Protein 5MY3 (pdb70)

Secondary structure (DSSP, 8-state):
---TTS-HHHHTTS-TTSS-HHHHHHHHHHHHHTTTSTTTTTSPPPHHHHHHHHHHHHH-GGGGGGGSPPSSP-HHHHHHHHHHHHHHHHHSSS-SS-GGGHHHHHHHHH--SHHHHHHHHHHHHHTS-HHHHHHHHHHHHHHHHHHHTHHHH---HHHHHHHHHHHHSPPPSS-TT-HHHHHHHHHHHHHHHHHHSPPPPP----

Radius of gyration: 16.86 Å; Cα contacts (8 Å, |Δi|>4): 267; chains: 1; bounding box: 42×42×45 Å

Foldseek 3Di:
DFQFQEALVVQCPVPPLLAHPLLVLLLVQCVVPNLLAACQLVDAADPVLLVVLNVVCRVPVVSSVVLHADPPGDSRSNSSSSNNNLNRLQRHPAALLGPVCQVLLVVLLPDPDLVVSLVSVLVSLLPDPRNSNSNLLSVLVSVVSSCVNCVRHVDDLQNSLLSCQPSHDPANPVDNPDSVSSSSSSVSCNVNSVPNDDDDDDDDDD

InterPro domains:
  IPR000198 Rho GTPase-activating protein domain [PF00620] (486-636)
  IPR000198 Rho GTPase-activating protein domain [PS50238] (472-663)
  IPR000198 Rho GTPase-activating protein domain [SM00324] (483-660)
  IPR001060 FCH domain [PF00611] (45-117)
  IPR001060 FCH domain [SM00055] (33-134)
  IPR008936 Rho GTPase activation protein [G3DSA:1.10.555.10] (467-666)
  IPR008936 Rho GTPase activation protein [SSF48350] (469-663)
  IPR027267 AH/BAR domain superfamily [G3DSA:1.20.1270.60] (18-333)
  IPR027267 AH/BAR domain superfamily [SSF103657] (47-305)
  IPR031160 F-BAR domain [PS51741] (33-295)
  IPR050729 Rho GTPase-activating protein [PTHR23176] (124-665)

Structure (mmCIF, N/CA/C/O backbone):
data_5MY3
#
_entry.id   5MY3
#
_cell.length_a   63.230
_cell.length_b   63.230
_cell.length_c   99.730
_cell.angle_alpha   90.000
_cell.angle_beta   90.000
_cell.angle_gamma   120.000
#
_symmetry.space_group_name_H-M   'P 65'
#
loop_
_entity.id
_entity.type
_entity.pdbx_description
1 polymer 'RHO GTPase-activating protein RGD1'
2 water water
#
loop_
_atom_site.group_PDB
_atom_site.id
_atom_site.type_symbol
_atom_site.label_atom_id
_atom_site.label_alt_id
_atom_site.label_comp_id
_atom_site.label_asym_id
_atom_site.label_entity_id
_atom_site.label_seq_id
_atom_site.pdbx_PDB_ins_code
_atom_site.Cartn_x
_atom_site.Cartn_y
_atom_site.Cartn_z
_atom_site.occupancy
_atom_site.B_iso_or_equiv
_atom_site.auth_seq_id
_atom_site.auth_comp_id
_atom_site.auth_asym_id
_atom_site.auth_atom_id
_atom_site.pdbx_PDB_model_num
ATOM 1 N N . PHE A 1 19 ? -10.487 3.110 4.457 1.00 84.53 19 PHE A N 1
ATOM 2 C CA . PHE A 1 19 ? -11.415 2.811 5.600 1.00 83.93 19 PHE A CA 1
ATOM 3 C C . PHE A 1 19 ? -12.638 3.754 5.600 1.00 80.84 19 PHE A C 1
ATOM 4 O O . PHE A 1 19 ? -12.539 4.883 6.077 1.00 79.85 19 PHE A O 1
ATOM 6 N N . LYS A 1 20 ? -13.776 3.288 5.069 1.00 78.40 20 LYS A N 1
ATOM 7 C CA . LYS A 1 20 ? -15.016 4.088 4.997 1.00 74.81 20 LYS A CA 1
ATOM 8 C C . LYS A 1 20 ? -15.834 4.003 6.283 1.00 69.65 20 LYS A C 1
ATOM 9 O O . LYS A 1 20 ? -15.739 3.024 7.012 1.00 67.38 20 LYS A O 1
ATOM 13 N N . THR A 1 21 ? -16.628 5.045 6.547 1.00 65.01 21 THR A N 1
ATOM 14 C CA . THR A 1 21 ? -17.432 5.156 7.773 1.00 61.94 21 THR A CA 1
ATOM 15 C C . THR A 1 21 ? -18.917 4.941 7.536 1.00 61.55 21 THR A C 1
ATOM 16 O O . THR A 1 21 ? -19.579 4.294 8.343 1.00 58.10 21 THR A O 1
ATOM 20 N N . PHE A 1 22 ? -19.433 5.563 6.475 1.00 61.84 22 PHE A N 1
ATOM 21 C CA . PHE A 1 22 ? -20.837 5.496 6.100 1.00 57.58 22 PHE A CA 1
ATOM 22 C C . PHE A 1 22 ? -21.025 4.294 5.197 1.00 61.21 22 PHE A C 1
ATOM 23 O O . PHE A 1 22 ? -20.064 3.840 4.571 1.00 57.46 22 PHE A O 1
ATOM 31 N N . GLY A 1 23 ? -22.246 3.764 5.165 1.00 57.35 23 GLY A N 1
ATOM 32 C CA . GLY A 1 23 ? -22.571 2.616 4.346 1.00 59.52 23 GLY A CA 1
ATOM 33 C C . GLY A 1 23 ? -21.924 1.277 4.669 1.00 61.77 23 GLY A C 1
ATOM 34 O O . GLY A 1 23 ? -21.941 0.383 3.825 1.00 65.65 23 GLY A O 1
ATOM 35 N N . VAL A 1 24 ? -21.363 1.123 5.867 1.00 60.25 24 VAL A N 1
ATOM 36 C CA . VAL A 1 24 ? -20.743 -0.124 6.257 1.00 59.11 24 VAL A CA 1
ATOM 37 C C . VAL A 1 24 ? -21.411 -0.692 7.506 1.00 58.68 24 VAL A C 1
ATOM 38 O O . VAL A 1 24 ? -21.931 0.075 8.325 1.00 58.04 24 VAL A O 1
ATOM 42 N N . PRO A 1 25 ? -21.376 -2.044 7.663 1.00 58.64 25 PRO A N 1
ATOM 43 C CA . PRO A 1 25 ? -21.997 -2.679 8.825 1.00 57.16 25 PRO A CA 1
ATOM 44 C C . PRO A 1 25 ? -21.469 -2.118 10.133 1.00 54.39 25 PRO A C 1
ATOM 45 O O . PRO A 1 25 ? -20.280 -1.827 10.257 1.00 54.26 25 PRO A O 1
ATOM 49 N N . LEU A 1 26 ? -22.376 -1.922 11.074 1.00 54.09 26 LEU A N 1
ATOM 50 C CA . LEU A 1 26 ? -22.076 -1.323 12.372 1.00 51.69 26 LEU A CA 1
ATOM 51 C C . LEU A 1 26 ? -21.029 -2.122 13.106 1.00 54.79 26 LEU A C 1
ATOM 52 O O . LEU A 1 26 ? -20.144 -1.545 13.717 1.00 63.15 26 LEU A O 1
ATOM 57 N N . GLU A 1 27 ? -21.133 -3.450 13.020 1.00 58.82 27 GLU A N 1
ATOM 58 C CA . GLU A 1 27 ? -20.132 -4.448 13.518 1.00 64.09 27 GLU A CA 1
ATOM 59 C C . GLU A 1 27 ? -18.686 -4.185 13.092 1.00 66.00 27 GLU A C 1
ATOM 60 O O . GLU A 1 27 ? -17.739 -4.383 13.856 1.00 66.67 27 GLU A O 1
ATOM 66 N N . SER A 1 28 ? -18.526 -3.817 11.832 1.00 65.13 28 SER A N 1
ATOM 67 C CA . SER A 1 28 ? -17.214 -3.558 11.273 1.00 70.13 28 SER A CA 1
ATOM 68 C C . SER A 1 28 ? -16.587 -2.259 11.814 1.00 68.30 28 SER A C 1
ATOM 69 O O . SER A 1 28 ? -15.379 -2.127 11.847 1.00 74.33 28 SER A O 1
ATOM 72 N N . LEU A 1 29 ? -17.403 -1.316 12.256 1.00 67.13 29 LEU A N 1
ATOM 73 C CA . LEU A 1 29 ? -16.888 -0.070 12.790 1.00 70.46 29 LEU A CA 1
ATOM 74 C C . LEU A 1 29 ? -16.331 -0.170 14.206 1.00 72.35 29 LEU A C 1
ATOM 75 O O . LEU A 1 29 ? -15.412 0.565 14.522 1.00 84.05 29 LEU A O 1
ATOM 80 N N . ILE A 1 30 ? -16.855 -1.050 15.055 1.00 69.97 30 ILE A N 1
ATOM 81 C CA . ILE A 1 30 ? -16.498 -0.991 16.484 1.00 72.62 30 ILE A CA 1
ATOM 82 C C . ILE A 1 30 ? -15.271 -1.808 16.929 1.00 82.19 30 ILE A C 1
ATOM 83 O O . ILE A 1 30 ? -15.027 -1.923 18.141 1.00 86.35 30 ILE A O 1
ATOM 88 N N . GLU A 1 31 ? -14.507 -2.376 15.988 1.00 91.91 31 GLU A N 1
ATOM 89 C CA A GLU A 1 31 ? -13.264 -3.073 16.361 0.50 94.08 31 GLU A CA 1
ATOM 90 C CA B GLU A 1 31 ? -13.218 -3.050 16.293 0.50 94.10 31 GLU A CA 1
ATOM 91 C C . GLU A 1 31 ? -12.234 -2.105 16.995 1.00 98.79 31 GLU A C 1
ATOM 92 O O . GLU A 1 31 ? -11.513 -2.494 17.903 1.00 98.60 31 GLU A O 1
ATOM 103 N N . PHE A 1 32 ? -12.217 -0.847 16.546 1.00 104.67 32 PHE A N 1
ATOM 104 C CA . PHE A 1 32 ? -11.377 0.207 17.110 1.00 104.23 32 PHE A CA 1
ATOM 105 C C . PHE A 1 32 ? -11.803 0.648 18.515 1.00 101.84 32 PHE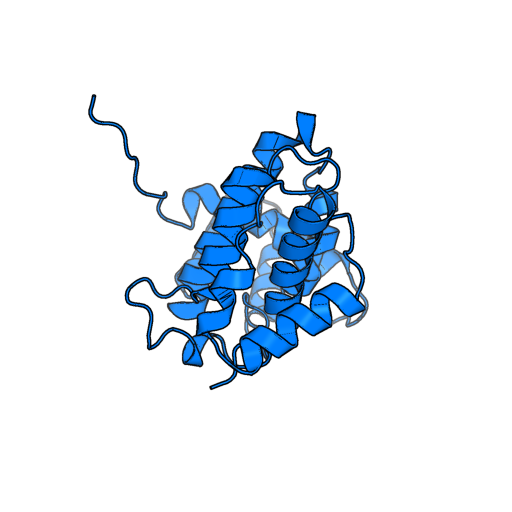 A C 1
ATOM 106 O O . PHE A 1 32 ? -10.973 1.065 19.308 1.00 107.27 32 PHE A O 1
ATOM 108 N N . GLU A 1 33 ? -13.094 0.554 18.816 1.00 104.07 33 GLU A N 1
ATOM 109 C CA . GLU A 1 33 ? -13.704 1.203 19.988 1.00 102.39 33 GLU A CA 1
ATOM 110 C C . GLU A 1 33 ? -13.849 0.190 21.131 1.00 104.76 33 GLU A C 1
ATOM 111 O O . GLU A 1 33 ? -14.566 -0.809 20.993 1.00 101.71 33 GLU A O 1
ATOM 117 N N . GLN A 1 34 ? -13.173 0.454 22.251 1.00 107.87 34 GLN A N 1
ATOM 118 C CA . GLN A 1 34 ? -13.318 -0.352 23.476 1.00 107.13 34 GLN A CA 1
ATOM 119 C C . GLN A 1 34 ? -14.724 -0.238 24.116 1.00 102.39 34 GLN A C 1
ATOM 120 O O . GLN A 1 34 ? -15.152 -1.157 24.816 1.00 102.17 34 GLN A O 1
ATOM 122 N N . ASP A 1 35 ? -15.422 0.879 23.865 1.00 99.51 35 ASP A N 1
ATOM 123 C CA . ASP A 1 35 ? -16.813 1.115 24.332 1.00 90.32 35 ASP A CA 1
ATOM 124 C C . ASP A 1 35 ? -17.934 0.631 23.373 1.00 80.65 35 ASP A C 1
ATOM 125 O O . ASP A 1 35 ? -19.128 0.654 23.743 1.00 74.44 35 ASP A O 1
ATOM 130 N N . MET A 1 36 ? -17.562 0.249 22.147 1.00 70.09 36 MET A N 1
ATOM 131 C CA . MET A 1 36 ? -18.486 -0.401 21.196 1.00 70.20 36 MET A CA 1
ATOM 132 C C . MET A 1 36 ? -19.519 0.556 20.530 1.00 62.03 36 MET A C 1
ATOM 133 O O . MET A 1 36 ? -20.544 0.093 19.989 1.00 59.94 36 MET A O 1
ATOM 138 N N . VAL A 1 37 ? -19.244 1.867 20.576 1.00 52.14 37 VAL A N 1
ATOM 139 C CA . VAL A 1 37 ? -20.024 2.870 19.876 1.00 49.34 37 VAL A CA 1
ATOM 140 C C . VAL A 1 37 ? -19.066 3.532 18.880 1.00 52.16 37 VAL A C 1
ATOM 141 O O . VAL A 1 37 ? -17.990 3.940 19.292 1.00 53.91 37 VAL A O 1
ATOM 145 N N . PRO A 1 38 ? -19.446 3.621 17.573 1.00 50.98 38 PRO A N 1
ATOM 146 C CA . PRO A 1 38 ? -18.579 4.238 16.583 1.00 50.71 38 PRO A CA 1
ATOM 147 C C . PRO A 1 38 ? -18.239 5.676 16.939 1.00 53.00 38 PRO A C 1
ATOM 148 O O . PRO A 1 38 ? -19.076 6.394 17.482 1.00 50.21 38 PRO A O 1
ATOM 152 N N . ALA A 1 39 ? -17.009 6.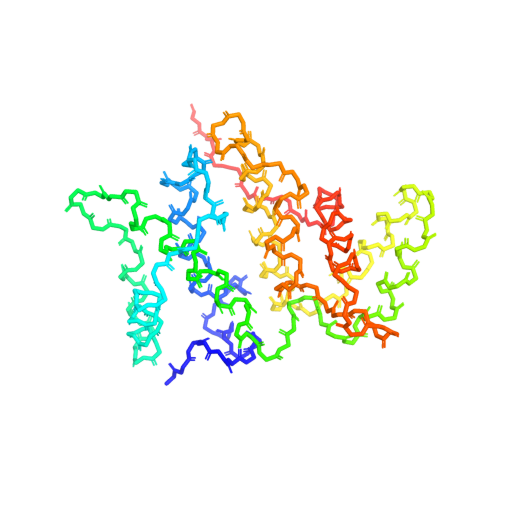071 16.634 1.00 54.07 39 ALA A N 1
ATOM 153 C CA . ALA A 1 39 ? -16.531 7.390 16.974 1.00 54.41 39 ALA A CA 1
ATOM 154 C C . ALA A 1 39 ? -17.421 8.500 16.393 1.00 48.57 39 ALA A C 1
ATOM 155 O O . ALA A 1 39 ? -17.712 9.461 17.059 1.00 48.88 39 ALA A O 1
ATOM 157 N N . ILE A 1 40 ? -17.884 8.341 15.170 1.00 49.73 40 ILE A N 1
ATOM 158 C CA . ILE A 1 40 ? -18.768 9.341 14.568 1.00 49.55 40 ILE A CA 1
ATOM 159 C C . ILE A 1 40 ? -20.088 9.563 15.326 1.00 50.38 40 ILE A C 1
ATOM 160 O O . ILE A 1 40 ? -20.546 10.698 15.442 1.00 46.67 40 ILE A O 1
ATOM 165 N N . VAL A 1 41 ? -20.694 8.482 15.827 1.00 47.23 41 VAL A N 1
ATOM 166 C CA . VAL A 1 41 ? -21.921 8.584 16.605 1.00 45.19 41 VAL A CA 1
ATOM 167 C C . VAL A 1 41 ? -21.654 9.333 17.939 1.00 47.28 41 VAL A C 1
ATOM 168 O O . VAL A 1 41 ? -22.422 10.210 18.304 1.00 43.22 41 VAL A O 1
ATOM 172 N N . ARG A 1 42 ? -20.593 8.953 18.659 1.00 46.93 42 ARG A N 1
ATOM 173 C CA . ARG A 1 42 ? -20.186 9.648 19.905 1.00 51.26 42 ARG A CA 1
ATOM 174 C C . ARG A 1 42 ? -19.976 11.142 19.689 1.00 49.14 42 ARG A C 1
ATOM 175 O O . ARG A 1 42 ? -20.406 11.955 20.500 1.00 47.29 42 ARG A O 1
ATOM 183 N N . GLN A 1 43 ? -19.271 11.470 18.614 1.00 47.76 43 GLN A N 1
ATOM 184 C CA . GLN A 1 43 ? -18.935 12.848 18.275 1.00 50.93 43 GLN A CA 1
ATOM 185 C C . GLN A 1 43 ? -20.146 13.713 17.970 1.00 47.30 43 GLN A C 1
ATOM 186 O O . GLN A 1 43 ? -20.241 14.860 18.445 1.00 46.65 43 GLN A O 1
ATOM 192 N N . CYS A 1 44 ? -21.049 13.188 17.147 1.00 45.08 44 CYS A N 1
ATOM 193 C CA . CYS A 1 44 ? -22.239 13.927 16.780 1.00 43.97 44 CYS A CA 1
ATOM 194 C C . CYS A 1 44 ? -23.103 14.146 18.007 1.00 44.50 44 CYS A C 1
ATOM 195 O O . CYS A 1 44 ? -23.608 15.242 18.215 1.00 43.78 44 CYS A O 1
ATOM 198 N N . ILE A 1 45 ? -23.241 13.119 18.834 1.00 41.08 45 ILE A N 1
ATOM 199 C CA . ILE A 1 45 ? -24.063 13.238 20.050 1.00 41.56 45 ILE A CA 1
ATOM 200 C C . ILE A 1 45 ? -23.478 14.252 21.048 1.00 42.60 45 ILE A C 1
ATOM 201 O O . ILE A 1 45 ? -24.206 15.021 21.654 1.00 43.70 45 ILE A O 1
ATOM 206 N N . TYR A 1 46 ? -22.164 14.228 21.213 1.00 42.50 46 TYR A N 1
ATOM 207 C CA . TYR A 1 46 ? -21.458 15.228 22.000 1.00 43.22 46 TYR A CA 1
ATOM 208 C C . TYR A 1 46 ? -21.799 16.650 21.518 1.00 41.37 46 TYR A C 1
ATOM 209 O O . TYR A 1 46 ? -22.128 17.501 22.315 1.00 42.99 46 TYR A O 1
ATOM 218 N N . VAL A 1 47 ? -21.738 16.888 20.214 1.00 41.37 47 VAL A N 1
ATOM 219 C CA . VAL A 1 47 ? -22.005 18.213 19.673 1.00 42.10 47 VAL A CA 1
ATOM 220 C C . VAL A 1 47 ? -23.439 18.677 19.905 1.00 42.97 47 VAL A C 1
ATOM 221 O O . VAL A 1 47 ? -23.667 19.830 20.264 1.00 45.35 47 VAL A O 1
ATOM 225 N N . ILE A 1 48 ? -24.405 17.786 19.739 1.00 40.36 48 ILE A N 1
ATOM 226 C CA . ILE A 1 48 ? -25.800 18.157 19.912 1.00 41.33 48 ILE A CA 1
ATOM 227 C C . ILE A 1 48 ? -26.084 18.274 21.417 1.00 41.22 48 ILE A C 1
ATOM 228 O O . ILE A 1 48 ? -26.772 19.202 21.837 1.00 42.82 48 ILE A O 1
ATOM 233 N N . ASP A 1 49 ? -25.502 17.388 22.231 1.00 41.93 49 ASP A N 1
ATOM 234 C CA . ASP A 1 49 ? -25.639 17.506 23.688 1.00 41.82 49 ASP A CA 1
ATOM 235 C C . ASP A 1 49 ? -25.147 18.840 24.223 1.00 41.14 49 ASP A C 1
ATOM 236 O O . ASP A 1 49 ? -25.809 19.429 25.083 1.00 44.87 49 ASP A O 1
ATOM 241 N N . LYS A 1 50 ? -23.996 19.306 23.747 1.00 41.32 50 LYS A N 1
ATOM 242 C CA . LYS A 1 50 ? -23.399 20.542 24.263 1.00 42.19 50 LYS A CA 1
ATOM 243 C C . LYS A 1 50 ? -23.971 21.800 23.682 1.00 42.21 50 LYS A C 1
ATOM 244 O O . LYS A 1 50 ? -24.016 22.840 24.364 1.00 45.40 50 LYS A O 1
ATOM 250 N N . PHE A 1 51 ? -24.306 21.750 22.401 1.00 42.80 51 PHE A N 1
ATOM 251 C CA . PHE A 1 51 ? -24.658 22.943 21.632 1.00 45.26 51 PHE A CA 1
ATOM 252 C C . PHE A 1 51 ? -26.057 22.978 21.049 1.00 47.24 51 PHE A C 1
ATOM 253 O O . PHE A 1 51 ? -26.409 24.001 20.480 1.00 50.08 51 PHE A O 1
ATOM 261 N N . GLY A 1 52 ? -26.838 21.891 21.149 1.00 45.73 52 GLY A N 1
ATOM 262 C CA . GLY A 1 52 ? -28.049 21.768 20.347 1.00 46.91 52 GLY A CA 1
ATOM 263 C C . GLY A 1 52 ? -29.360 21.367 21.001 1.00 48.66 52 GLY A C 1
ATOM 264 O O . GLY A 1 52 ? -30.431 21.447 20.337 1.00 45.41 52 GLY A O 1
ATOM 265 N N . LEU A 1 53 ? -29.314 20.950 22.269 1.00 45.51 53 LEU A N 1
ATOM 266 C CA . LEU A 1 53 ? -30.519 20.409 22.929 1.00 47.81 53 LEU A CA 1
ATOM 267 C C . LEU A 1 53 ? -31.650 21.439 23.016 1.00 46.92 53 LEU A C 1
ATOM 268 O O . LEU A 1 53 ? -32.825 21.068 22.974 1.00 47.37 53 LEU A O 1
ATOM 273 N N . ASP A 1 54 ? -31.292 22.715 23.127 1.00 45.97 54 ASP A N 1
ATOM 274 C CA . ASP A 1 54 ? -32.257 23.809 23.233 1.00 51.61 54 ASP A CA 1
ATOM 275 C C . ASP A 1 54 ? -32.550 24.492 21.908 1.00 53.63 54 ASP A C 1
ATOM 276 O O . ASP A 1 54 ? -33.377 25.387 21.871 1.00 56.04 54 ASP A O 1
ATOM 281 N N . GLN A 1 55 ? -31.918 24.035 20.827 1.00 55.44 55 GLN A N 1
ATOM 282 C CA . GLN A 1 55 ? -32.070 24.646 19.512 1.00 54.62 55 GLN A CA 1
ATOM 283 C C . GLN A 1 55 ? -33.403 24.245 18.886 1.00 50.27 55 GLN A C 1
ATOM 284 O O . GLN A 1 55 ? -33.751 23.045 18.784 1.00 50.54 55 GLN A O 1
ATOM 290 N N . GLU A 1 56 ? -34.160 25.277 18.522 1.00 53.10 56 GLU A N 1
ATOM 291 C CA . GLU A 1 56 ? -35.502 25.144 17.973 1.00 59.36 56 GLU A CA 1
ATOM 292 C C . GLU A 1 56 ? -35.397 24.319 16.713 1.00 56.59 56 GLU A C 1
ATOM 293 O O . GLU A 1 56 ? -34.578 24.611 15.850 1.00 55.97 56 GLU A O 1
ATOM 299 N N . GLY A 1 57 ? -36.186 23.260 16.646 1.00 53.02 57 GLY A N 1
ATOM 300 C CA . GLY A 1 57 ? -36.263 22.419 15.467 1.00 54.16 57 GLY A CA 1
ATOM 301 C C . GLY A 1 57 ? -35.084 21.488 15.211 1.00 54.83 57 GLY A C 1
ATOM 302 O O . GLY A 1 57 ? -34.899 21.044 14.065 1.00 52.10 57 GLY A O 1
ATOM 303 N N . ILE A 1 58 ? -34.266 21.208 16.235 1.00 50.68 58 ILE A N 1
ATOM 304 C CA . ILE A 1 58 ? -33.138 20.273 16.068 1.00 49.43 58 ILE A CA 1
ATOM 305 C C . ILE A 1 58 ? -33.695 18.905 15.592 1.00 47.55 58 ILE A C 1
ATOM 306 O O . ILE A 1 58 ? -34.719 18.420 16.094 1.00 50.65 58 ILE A O 1
ATOM 311 N N . TYR A 1 59 ? -33.051 18.323 14.589 1.00 45.59 59 TYR A N 1
ATOM 312 C CA . TYR A 1 59 ? -33.558 17.142 13.871 1.00 46.05 59 TYR A CA 1
ATOM 313 C C . TYR A 1 59 ? -34.759 17.343 12.946 1.00 48.84 59 TYR A C 1
ATOM 314 O O . TYR A 1 59 ? -34.761 16.723 11.886 1.00 50.44 59 TYR A O 1
ATOM 323 N N . ARG A 1 60 ? -35.775 18.136 13.321 1.00 48.65 60 ARG A N 1
ATOM 324 C CA . ARG A 1 60 ? -36.845 18.497 12.371 1.00 50.00 60 ARG A CA 1
ATOM 325 C C . ARG A 1 60 ? -36.313 19.299 11.142 1.00 51.22 60 ARG A C 1
ATOM 326 O O . ARG A 1 60 ? -36.772 19.107 10.000 1.00 48.39 60 ARG A O 1
ATOM 334 N N . LYS A 1 61 ? -35.363 20.198 11.396 1.00 50.71 61 LYS A N 1
ATOM 335 C CA . LYS A 1 61 ? -34.666 20.939 10.353 1.00 53.41 61 LYS A CA 1
ATOM 336 C C . LYS A 1 61 ? -33.706 20.039 9.577 1.00 53.91 61 LYS A C 1
ATOM 337 O O . LYS A 1 61 ? -32.727 19.506 10.132 1.00 50.97 61 LYS A O 1
ATOM 343 N N . SER A 1 62 ? -33.939 19.931 8.281 1.00 52.27 62 SER A N 1
ATOM 344 C CA . SER A 1 62 ? -33.019 19.217 7.418 1.00 54.72 62 SER A CA 1
ATOM 345 C C . SER A 1 62 ? -31.932 20.154 6.924 1.00 54.63 62 SER A C 1
ATOM 346 O O . SER A 1 62 ? -32.219 21.096 6.211 1.00 55.91 62 SER A O 1
ATOM 349 N N . ALA A 1 63 ? -30.685 19.899 7.294 1.00 52.43 63 ALA A N 1
ATOM 350 C CA . ALA A 1 63 ? -29.579 20.689 6.760 1.00 53.15 63 ALA A CA 1
ATOM 351 C C . ALA A 1 63 ? -29.469 20.569 5.219 1.00 53.62 63 ALA A C 1
ATOM 352 O O . ALA A 1 63 ? -29.992 19.640 4.619 1.00 52.81 63 ALA A O 1
ATOM 354 N N . ASN A 1 64 ? -28.797 21.524 4.588 1.00 53.82 64 ASN A N 1
ATOM 355 C CA . ASN A 1 64 ? -28.579 21.509 3.142 1.00 55.19 64 ASN A CA 1
ATOM 356 C C . ASN A 1 64 ? -27.946 20.163 2.762 1.00 56.91 64 ASN A C 1
ATOM 357 O O . ASN A 1 64 ? -26.938 19.775 3.361 1.00 53.29 64 ASN A O 1
ATOM 362 N N . VAL A 1 65 ? -28.554 19.445 1.807 1.00 61.27 65 VAL A N 1
ATOM 363 C CA . VAL A 1 65 ? -28.021 18.140 1.332 1.00 63.74 65 VAL A CA 1
ATOM 364 C C . VAL A 1 65 ? -26.569 18.226 0.858 1.00 60.70 65 VAL A C 1
ATOM 365 O O . VAL A 1 65 ? -25.795 17.311 1.095 1.00 59.08 65 VAL A O 1
ATOM 369 N N . LEU A 1 66 ? -26.202 19.333 0.233 1.00 60.15 66 LEU A N 1
ATOM 370 C CA . LEU A 1 66 ? -24.818 19.529 -0.191 1.00 62.39 66 LEU A CA 1
ATOM 371 C C . LEU A 1 66 ? -23.852 19.662 1.009 1.00 60.03 66 LEU A C 1
ATOM 372 O O . LEU A 1 66 ? -22.756 19.105 0.977 1.00 58.95 66 LEU A O 1
ATOM 377 N N . ASP A 1 67 ? -24.267 20.346 2.071 1.00 58.03 67 ASP A N 1
ATOM 378 C CA . ASP A 1 67 ? -23.438 20.430 3.278 1.00 59.42 67 ASP A CA 1
ATOM 379 C C . ASP A 1 67 ? -23.333 19.080 3.991 1.00 59.48 67 ASP A C 1
ATOM 380 O O . ASP A 1 67 ? -22.261 18.719 4.493 1.00 59.47 67 ASP A O 1
ATOM 385 N N . VAL A 1 68 ? -24.430 18.332 4.048 1.00 57.25 68 VAL A N 1
ATOM 386 C CA . VAL A 1 68 ? -24.363 16.965 4.607 1.00 56.59 68 VAL A CA 1
ATOM 387 C C . VAL A 1 68 ? -23.409 16.096 3.760 1.00 55.67 68 VAL A C 1
ATOM 388 O O . VAL A 1 68 ? -22.562 15.437 4.316 1.00 52.49 68 VAL A O 1
ATOM 392 N N . SER A 1 69 ? -23.532 16.137 2.432 1.00 55.59 69 SER A N 1
ATOM 393 C CA . SER A 1 69 ? -22.654 15.356 1.556 1.00 59.65 69 SER A CA 1
ATOM 394 C C . SER A 1 69 ? -21.173 15.686 1.684 1.00 59.07 69 SER A C 1
ATOM 395 O O . SER A 1 69 ? -20.350 14.783 1.773 1.00 61.53 69 SER A O 1
ATOM 398 N N . LYS A 1 70 ? -20.841 16.970 1.643 1.00 59.03 70 LYS A N 1
ATOM 399 C CA . LYS A 1 70 ? -19.447 17.422 1.789 1.00 62.80 70 LYS A CA 1
ATOM 400 C C . LYS A 1 70 ? -18.837 16.833 3.080 1.00 60.61 70 LYS A C 1
ATOM 401 O O . LYS A 1 70 ? -17.754 16.277 3.049 1.00 61.94 70 LYS A O 1
ATOM 407 N N . LEU A 1 71 ? -19.564 16.912 4.190 1.00 56.31 71 LEU A N 1
ATOM 408 C CA . LEU A 1 71 ? -19.040 16.476 5.479 1.00 56.03 71 LEU A CA 1
ATOM 409 C C . LEU A 1 71 ? -18.951 14.956 5.516 1.00 56.13 71 LEU A C 1
ATOM 410 O O . LEU A 1 71 ? -17.923 14.392 5.901 1.00 57.69 71 LEU A O 1
ATOM 415 N N . LYS A 1 72 ? -19.988 14.296 5.023 1.00 55.36 72 LYS A N 1
ATOM 416 C CA . LYS A 1 72 ? -19.982 12.849 4.839 1.00 57.12 72 LYS A CA 1
ATOM 417 C C . LYS A 1 72 ? -18.757 12.343 4.060 1.00 60.89 72 LYS A C 1
ATOM 418 O O . LYS A 1 72 ? -18.034 11.461 4.536 1.00 58.24 72 LYS A O 1
ATOM 424 N N . GLU A 1 73 ? -18.537 12.922 2.878 1.00 64.01 73 GLU A N 1
ATOM 425 C CA . GLU A 1 73 ? -17.460 12.532 1.982 1.00 67.24 73 GLU A CA 1
ATOM 426 C C . GLU A 1 73 ? -16.088 12.800 2.605 1.00 65.14 73 GLU A C 1
ATOM 427 O O . GLU A 1 73 ? -15.191 11.973 2.485 1.00 65.90 73 GLU A O 1
ATOM 433 N N . GLU A 1 74 ? -15.925 13.937 3.281 1.00 63.09 74 GLU A N 1
ATOM 434 C CA . GLU A 1 74 ? -14.669 14.231 3.989 1.00 65.83 74 GLU A CA 1
ATOM 435 C C . GLU A 1 74 ? -14.338 13.178 5.038 1.00 63.10 74 GLU A C 1
ATOM 436 O O . GLU A 1 74 ? -13.186 12.802 5.175 1.00 63.84 74 GLU A O 1
ATOM 442 N N . ILE A 1 75 ? -15.350 12.704 5.760 1.00 59.29 75 ILE A N 1
ATOM 443 C CA . ILE A 1 75 ? -15.164 11.685 6.806 1.00 59.04 75 ILE A CA 1
ATOM 444 C C . ILE A 1 75 ? -14.846 10.305 6.195 1.00 60.12 75 ILE A C 1
ATOM 445 O O . ILE A 1 75 ? -14.014 9.563 6.719 1.00 59.82 75 ILE A O 1
ATOM 450 N N . ASP A 1 76 ? -15.518 9.970 5.102 1.00 60.27 76 ASP A N 1
ATOM 451 C CA . ASP A 1 76 ? -15.241 8.743 4.363 1.00 63.56 76 ASP A CA 1
ATOM 452 C C . ASP A 1 76 ? -13.841 8.690 3.758 1.00 68.04 76 ASP A C 1
ATOM 453 O O . ASP A 1 76 ? -13.274 7.607 3.646 1.00 71.27 76 ASP A O 1
ATOM 458 N N . LYS A 1 77 ? -13.298 9.845 3.361 1.00 69.70 77 LYS A N 1
ATOM 459 C CA . LYS A 1 77 ? -11.912 9.952 2.916 1.00 70.46 77 LYS A CA 1
ATOM 460 C C . LYS A 1 77 ? -10.921 9.716 4.061 1.00 72.35 77 LYS A C 1
ATOM 461 O O . LYS A 1 77 ? -9.902 9.068 3.863 1.00 75.15 77 LYS A O 1
ATOM 464 N N . ASP A 1 78 ? -11.215 10.226 5.258 1.00 70.99 78 ASP A N 1
ATOM 465 C CA . ASP A 1 78 ? -10.315 10.072 6.406 1.00 72.90 78 ASP A CA 1
ATOM 466 C C . ASP A 1 78 ? -11.105 10.099 7.713 1.00 69.21 78 ASP A C 1
ATOM 467 O O . ASP A 1 78 ? -11.626 11.145 8.079 1.00 68.72 78 ASP A O 1
ATOM 472 N N . PRO A 1 79 ? -11.165 8.968 8.445 1.00 69.15 79 PRO A N 1
ATOM 473 C CA . PRO A 1 79 ? -11.963 8.964 9.679 1.00 68.58 79 PRO A CA 1
ATOM 474 C C . PRO A 1 79 ? -11.514 9.989 10.726 1.00 67.96 79 PRO A C 1
ATOM 475 O O . PRO A 1 79 ? -12.306 10.340 11.577 1.00 65.04 79 PRO A O 1
ATOM 479 N N . ALA A 1 80 ? -10.262 10.451 10.667 1.00 70.31 80 ALA A N 1
ATOM 480 C CA . ALA A 1 80 ? -9.798 11.566 11.514 1.00 72.98 80 ALA A CA 1
ATOM 481 C C . ALA A 1 80 ? -10.582 12.878 11.302 1.00 70.69 80 ALA A C 1
ATOM 482 O O . ALA A 1 80 ? -10.662 13.705 12.210 1.00 68.17 80 ALA A O 1
ATOM 484 N N . ASN A 1 81 ? -11.171 13.054 10.119 1.00 70.18 81 ASN A N 1
ATOM 485 C CA . ASN A 1 81 ? -12.038 14.214 9.846 1.00 70.97 81 ASN A CA 1
ATOM 486 C C . ASN A 1 81 ? -13.364 14.318 10.653 1.00 67.96 81 ASN A C 1
ATOM 487 O O . ASN A 1 81 ? -14.104 15.288 10.462 1.00 65.15 81 ASN A O 1
ATOM 492 N N . ILE A 1 8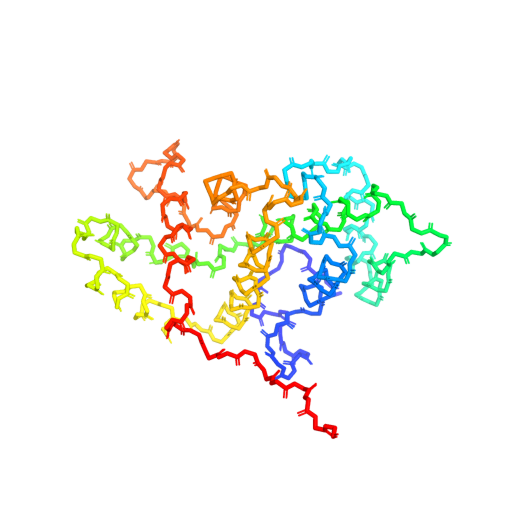2 ? -13.667 13.370 11.549 1.00 68.48 82 ILE A N 1
ATOM 493 C CA . ILE A 1 82 ? -14.737 13.598 12.537 1.00 66.55 82 ILE A CA 1
ATOM 494 C C . ILE A 1 82 ? -14.417 14.773 13.469 1.00 65.29 82 ILE A C 1
ATOM 495 O O . ILE A 1 82 ? -15.310 15.245 14.172 1.00 61.42 82 ILE A O 1
ATOM 500 N N . SER A 1 83 ? -13.149 15.210 13.512 1.00 66.88 83 SER A N 1
ATOM 501 C CA . SER A 1 83 ? -12.768 16.520 14.108 1.00 68.08 83 SER A CA 1
ATOM 502 C C . SER A 1 83 ? -13.568 17.709 13.551 1.00 67.26 83 SER A C 1
ATOM 503 O O . SER A 1 83 ? -13.887 18.653 14.299 1.00 62.63 83 SER A O 1
ATOM 506 N N . MET A 1 84 ? -13.889 17.629 12.247 1.00 66.67 84 MET A N 1
ATOM 507 C CA . MET A 1 84 ? -14.694 18.627 11.525 1.00 66.69 84 MET A CA 1
ATOM 508 C C . MET A 1 84 ? -16.127 18.766 12.027 1.00 61.59 84 MET A C 1
ATOM 509 O O . MET A 1 84 ? -16.752 19.790 11.814 1.00 59.88 84 MET A O 1
ATOM 514 N N . ILE A 1 85 ? -16.641 17.737 12.698 1.00 61.50 85 ILE A N 1
ATOM 515 C CA . ILE A 1 85 ? -17.969 17.779 13.336 1.00 59.88 85 ILE A CA 1
ATOM 516 C C . ILE A 1 85 ? -18.037 18.808 14.498 1.00 65.89 85 ILE A C 1
ATOM 517 O O . ILE A 1 85 ? -19.085 19.434 14.702 1.00 68.95 85 ILE A O 1
ATOM 522 N N . LEU A 1 86 ? -16.942 18.997 15.243 1.00 66.91 86 LEU A N 1
ATOM 523 C CA . LEU A 1 86 ? -16.907 20.026 16.303 1.00 68.10 86 LEU A CA 1
ATOM 524 C C . LEU A 1 86 ? -17.194 21.397 15.677 1.00 69.59 86 LEU A C 1
ATOM 525 O O . LEU A 1 86 ? -16.656 21.707 14.604 1.00 66.50 86 LEU A O 1
ATOM 530 N N . PRO A 1 87 ? -18.084 22.196 16.305 1.00 74.77 87 PRO A N 1
ATOM 531 C CA . PRO A 1 87 ? -18.409 23.507 15.725 1.00 79.50 87 PRO A CA 1
ATOM 532 C C . PRO A 1 87 ? -17.232 24.486 15.874 1.00 78.45 87 PRO A C 1
ATOM 533 O O . PRO A 1 87 ? -16.765 24.716 16.983 1.00 74.76 87 PRO A O 1
ATOM 537 N N . SER A 1 88 ? -16.737 25.002 14.753 1.00 79.14 88 SER A N 1
ATOM 538 C CA . SER A 1 88 ? -15.681 26.012 14.769 1.00 85.79 88 SER A CA 1
ATOM 539 C C . SER A 1 88 ? -16.253 27.302 15.344 1.00 86.78 88 SER A C 1
ATOM 540 O O . SER A 1 88 ? -17.448 27.578 15.174 1.00 89.62 88 SER A O 1
ATOM 543 N N . LYS A 1 89 ? -15.409 28.069 16.031 1.00 88.14 89 LYS A N 1
ATOM 544 C CA . LYS A 1 89 ? -15.830 29.310 16.673 1.00 89.47 89 LYS A CA 1
ATOM 545 C C . LYS A 1 89 ? -15.732 30.497 15.673 1.00 91.43 89 LYS A C 1
ATOM 546 O O . LYS A 1 89 ? -14.835 30.520 14.824 1.00 90.77 89 LYS A O 1
ATOM 548 N N . PRO A 1 90 ? -16.659 31.457 15.715 1.00 91.87 90 PRO A N 1
ATOM 549 C CA . PRO A 1 90 ? -17.911 31.415 16.510 1.00 90.39 90 PRO A CA 1
ATOM 550 C C . PRO A 1 90 ? -18.954 30.498 15.848 1.00 86.10 90 PRO A C 1
ATOM 551 O O . PRO A 1 90 ? -19.118 30.581 14.637 1.00 89.34 90 PRO A O 1
ATOM 555 N N . HIS A 1 91 ? -19.636 29.634 16.605 1.00 85.20 91 HIS A N 1
ATOM 556 C CA . HIS A 1 91 ? -20.578 28.657 16.001 1.00 85.91 91 HIS A CA 1
ATOM 557 C C . HIS A 1 91 ? -21.834 29.353 15.442 1.00 83.16 91 HIS A C 1
ATOM 558 O O . HIS A 1 91 ? -22.147 30.492 15.797 1.00 82.47 91 HIS A O 1
ATOM 560 N N . SER A 1 92 ? -22.520 28.667 14.534 1.00 80.21 92 SER A N 1
ATOM 561 C CA . SER A 1 92 ? -23.786 29.142 13.978 1.00 77.28 92 SER A CA 1
ATOM 562 C C . SER A 1 92 ? -24.839 28.056 14.130 1.00 70.59 92 SER A C 1
ATOM 563 O O . SER A 1 92 ? -24.503 26.872 14.159 1.00 67.04 92 SER A O 1
ATOM 566 N N . ASP A 1 93 ? -26.102 28.468 14.218 1.00 67.61 93 ASP A N 1
ATOM 567 C CA . ASP A 1 93 ? -27.241 27.546 14.236 1.00 66.23 93 ASP A CA 1
ATOM 568 C C . ASP A 1 93 ? -27.103 26.471 13.187 1.00 62.49 93 ASP A C 1
ATOM 569 O O . ASP A 1 93 ? -27.274 25.300 13.501 1.00 56.11 93 ASP A O 1
ATOM 574 N N . SER A 1 94 ? -26.781 26.867 11.956 1.00 59.05 94 SER A N 1
ATOM 575 C CA . SER A 1 94 ? -26.781 25.922 10.848 1.00 58.22 94 SER A CA 1
ATOM 576 C C . SER A 1 94 ? -25.699 24.865 10.967 1.00 54.87 94 SER A C 1
ATOM 577 O O . SER A 1 94 ? -25.930 23.755 10.543 1.00 57.01 94 SER A O 1
ATOM 580 N N . ASP A 1 95 ? -24.559 25.166 11.589 1.00 54.80 95 ASP A N 1
ATOM 581 C CA . ASP A 1 95 ? -23.559 24.108 11.902 1.00 54.73 95 ASP A CA 1
ATOM 582 C C . ASP A 1 95 ? -24.083 23.037 12.848 1.00 51.11 95 ASP A C 1
ATOM 583 O O . ASP A 1 95 ? -23.704 21.882 12.740 1.00 49.71 95 ASP A O 1
ATOM 588 N N . ILE A 1 96 ? -24.958 23.434 13.758 1.00 48.51 96 ILE A N 1
ATOM 589 C CA . ILE A 1 96 ? -25.562 22.507 14.694 1.00 49.74 96 ILE A CA 1
ATOM 590 C C . ILE A 1 96 ? -26.625 21.672 14.009 1.00 48.77 96 ILE A C 1
ATOM 591 O O . ILE A 1 96 ? -26.630 20.458 14.174 1.00 46.33 96 ILE A O 1
ATOM 596 N N . TYR A 1 97 ? -27.522 22.311 13.250 1.00 51.26 97 TYR A N 1
ATOM 597 C CA . TYR A 1 97 ? -28.469 21.588 12.389 1.00 49.85 97 TYR A CA 1
ATOM 598 C C . TYR A 1 97 ? -27.780 20.550 11.501 1.00 48.66 97 TYR A C 1
ATOM 599 O O . TYR A 1 97 ? -28.245 19.397 11.412 1.00 43.70 97 TYR A O 1
ATOM 608 N N . LEU A 1 98 ? -26.681 20.977 10.863 1.00 47.58 98 LEU A N 1
ATOM 609 C CA . LEU A 1 98 ? -25.851 20.098 10.024 1.00 46.73 98 LEU A CA 1
ATOM 610 C C . LEU A 1 98 ? -25.406 18.817 10.735 1.00 45.88 98 LEU A C 1
ATOM 611 O O . LEU A 1 98 ? -25.453 17.746 10.143 1.00 41.44 98 LEU A O 1
ATOM 616 N N . VAL A 1 99 ? -24.966 18.935 11.986 1.00 43.24 99 VAL A N 1
ATOM 617 C CA . VAL A 1 99 ? -24.502 17.767 12.721 1.00 45.50 99 VAL A CA 1
ATOM 618 C C . VAL A 1 99 ? -25.637 16.814 13.037 1.00 43.97 99 VAL A C 1
ATOM 619 O O . VAL A 1 99 ? -25.473 15.598 12.966 1.00 42.06 99 VAL A O 1
ATOM 623 N N . GLY A 1 100 ? -26.792 17.358 13.392 1.00 43.78 100 GLY A N 1
ATOM 624 C CA . GLY A 1 100 ? -27.993 16.546 13.529 1.00 42.62 100 GLY A CA 1
ATOM 625 C C . GLY A 1 100 ? -28.360 15.791 12.269 1.00 43.99 100 GLY A C 1
ATOM 626 O O . GLY A 1 100 ? -28.674 14.600 12.323 1.00 41.23 100 GLY A O 1
ATOM 627 N N . SER A 1 101 ? -28.330 16.476 11.125 1.00 43.23 101 SER A N 1
ATOM 628 C CA . SER A 1 101 ? -28.635 15.815 9.846 1.00 44.31 101 SER A CA 1
ATOM 629 C C . SER A 1 101 ? -27.590 14.788 9.482 1.00 42.44 101 SER A C 1
ATOM 630 O O . SER A 1 101 ? -27.912 13.750 8.936 1.00 45.47 101 SER A O 1
ATOM 633 N N . LEU A 1 102 ? -26.341 15.062 9.810 1.00 43.57 102 LEU A N 1
ATOM 634 C CA . LEU A 1 102 ? -25.271 14.101 9.585 1.00 44.92 102 LEU A CA 1
ATOM 635 C C . LEU A 1 102 ? -25.480 12.816 10.400 1.00 43.19 102 LEU A C 1
ATOM 636 O O . LEU A 1 102 ? -25.296 11.735 9.874 1.00 45.05 102 LEU A O 1
ATOM 641 N N . LEU A 1 103 ? -25.886 12.941 11.656 1.00 41.71 103 LEU A N 1
ATOM 642 C CA . LEU A 1 103 ? -26.092 11.792 12.504 1.00 43.87 103 LEU A CA 1
ATOM 643 C C . LEU A 1 103 ? -27.229 10.925 11.991 1.00 44.00 103 LEU A C 1
ATOM 644 O O . LEU A 1 103 ? -27.126 9.709 11.987 1.00 43.06 103 LEU A O 1
ATOM 649 N N . LYS A 1 104 ? -28.324 11.568 11.621 1.00 43.63 104 LYS A N 1
ATOM 650 C CA . LYS A 1 104 ? -29.441 10.885 10.993 1.00 48.88 104 LYS A CA 1
ATOM 651 C C . LYS A 1 104 ? -29.047 10.159 9.674 1.00 47.99 104 LYS A C 1
ATOM 652 O O . LYS A 1 104 ? -29.498 9.033 9.401 1.00 47.95 104 LYS A O 1
ATOM 658 N N . THR A 1 105 ? -28.191 10.791 8.877 1.00 45.71 105 THR A N 1
ATOM 659 C CA . THR A 1 105 ? -27.731 10.195 7.626 1.00 47.47 105 THR A CA 1
ATOM 660 C C . THR A 1 105 ? -26.854 8.978 7.892 1.00 47.74 105 THR A C 1
ATOM 661 O O . THR A 1 105 ? -26.869 8.027 7.108 1.00 48.59 105 THR A O 1
ATOM 665 N N . PHE A 1 106 ? -26.056 9.028 8.958 1.00 45.85 106 PHE A N 1
ATOM 666 C CA . PHE A 1 106 ? -25.286 7.878 9.365 1.00 45.69 106 PHE A CA 1
ATOM 667 C C . PHE A 1 106 ? -26.184 6.650 9.607 1.00 47.38 106 PHE A C 1
ATOM 668 O O . PHE A 1 106 ? -25.945 5.571 9.068 1.00 46.50 106 PHE A O 1
ATOM 676 N N . PHE A 1 107 ? -27.196 6.820 10.442 1.00 44.79 107 PHE A N 1
ATOM 677 C CA . PHE A 1 107 ? -28.103 5.720 10.739 1.00 42.89 107 PHE A CA 1
ATOM 678 C C . PHE A 1 107 ? -28.879 5.243 9.513 1.00 44.14 107 PHE A C 1
ATOM 679 O O . PHE A 1 107 ? -29.010 4.020 9.300 1.00 43.43 107 PHE A O 1
ATOM 687 N N . ALA A 1 108 ? -29.339 6.196 8.698 1.00 43.24 108 ALA A N 1
ATOM 688 C CA . ALA A 1 108 ? -30.038 5.892 7.432 1.00 44.85 108 ALA A CA 1
ATOM 689 C C . ALA A 1 108 ? -29.177 5.190 6.392 1.00 45.79 108 ALA A C 1
ATOM 690 O O . ALA A 1 108 ? -29.702 4.496 5.556 1.00 49.10 108 ALA A O 1
ATOM 692 N N . SER A 1 109 ? -27.868 5.408 6.421 1.00 47.54 109 SER A N 1
ATOM 693 C CA . SER A 1 109 ? -26.935 4.791 5.474 1.00 51.24 109 SER A CA 1
ATOM 694 C C . SER A 1 109 ? -26.372 3.419 5.916 1.00 51.43 109 SER A C 1
ATOM 695 O O . SER A 1 109 ? -25.643 2.780 5.149 1.00 51.21 109 SER A O 1
ATOM 698 N N . LEU A 1 110 ? -26.672 2.986 7.145 1.00 47.52 110 LEU A N 1
ATOM 699 C CA . LEU A 1 110 ? -26.261 1.679 7.606 1.00 47.08 110 LEU A CA 1
ATOM 700 C C . LEU A 1 110 ? -26.908 0.603 6.718 1.00 47.12 110 LEU A C 1
ATOM 701 O O . LEU A 1 110 ? -28.080 0.704 6.392 1.00 46.78 110 LEU A O 1
ATOM 706 N N . PRO A 1 111 ? -26.148 -0.420 6.317 1.00 49.85 111 PRO A N 1
ATOM 707 C CA . PRO A 1 111 ? -26.783 -1.472 5.499 1.00 53.93 111 PRO A CA 1
ATOM 708 C C . PRO A 1 111 ? -28.044 -2.096 6.127 1.00 53.78 111 PRO A C 1
ATOM 709 O O . PRO A 1 111 ? -29.011 -2.335 5.410 1.00 56.99 111 PRO A O 1
ATOM 713 N N . ASP A 1 112 ? -28.045 -2.303 7.443 1.00 48.71 112 ASP A N 1
ATOM 714 C CA . ASP A 1 112 ? -29.207 -2.811 8.163 1.00 50.51 112 ASP A CA 1
ATOM 715 C C . ASP A 1 112 ? -29.651 -1.761 9.171 1.00 49.33 112 ASP A C 1
ATOM 716 O O . ASP A 1 112 ? -28.870 -0.924 9.598 1.00 51.52 112 ASP A O 1
ATOM 721 N N . SER A 1 113 ? -30.910 -1.795 9.555 1.00 49.05 113 SER A N 1
ATOM 722 C CA . SER A 1 113 ? -31.374 -0.893 10.600 1.00 49.58 113 SER A CA 1
ATOM 723 C C . SER A 1 113 ? -30.708 -1.275 11.953 1.00 50.18 113 SER A C 1
ATOM 724 O O . SER A 1 113 ? -30.381 -2.454 12.199 1.00 47.18 113 SER A O 1
ATOM 727 N N . VAL A 1 114 ? -30.472 -0.280 12.804 1.00 49.88 114 VAL A N 1
ATOM 728 C CA . VAL A 1 114 ? -29.832 -0.542 14.124 1.00 51.15 114 VAL A CA 1
ATOM 729 C C . VAL A 1 114 ? -30.702 -1.480 14.968 1.00 47.17 114 VAL A C 1
ATOM 730 O O . VAL A 1 114 ? -30.158 -2.284 15.699 1.00 47.01 114 VAL A O 1
ATOM 734 N N . LEU A 1 115 ? -32.033 -1.379 14.867 1.00 43.62 115 LEU A N 1
ATOM 735 C CA . LEU A 1 115 ? -32.903 -2.509 15.184 1.00 45.97 115 LEU A CA 1
ATOM 736 C C . LEU A 1 115 ? -32.994 -3.381 13.937 1.00 44.38 115 LEU A C 1
ATOM 737 O O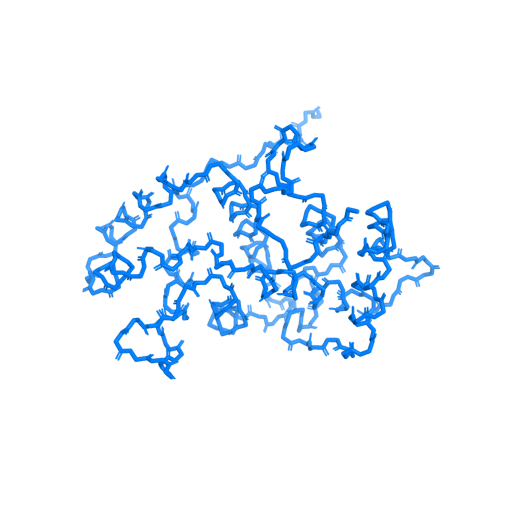 . LEU A 1 115 ? -33.628 -2.988 12.972 1.00 45.61 115 LEU A O 1
ATOM 742 N N . PRO A 1 116 ? -32.348 -4.557 13.938 1.00 46.11 116 PRO A N 1
ATOM 743 C CA . PRO A 1 116 ? -32.228 -5.281 12.649 1.00 46.79 116 PRO A CA 1
ATOM 744 C C . PRO A 1 116 ? -33.559 -5.711 12.003 1.00 47.03 116 PRO A C 1
ATOM 745 O O . PRO A 1 116 ? -34.508 -6.013 12.710 1.00 49.51 116 PRO A O 1
ATOM 749 N N . LYS A 1 117 ? -33.612 -5.701 10.673 1.00 48.58 117 LYS A N 1
ATOM 750 C CA A LYS A 1 117 ? -34.745 -6.271 9.906 0.50 50.41 117 LYS A CA 1
ATOM 751 C CA B LYS A 1 117 ? -34.743 -6.259 9.920 0.50 51.33 117 LYS A CA 1
ATOM 752 C C . LYS A 1 117 ? -35.189 -7.637 10.448 1.00 52.09 117 LYS A C 1
ATOM 753 O O . LYS A 1 117 ? -36.382 -7.923 10.528 1.00 51.29 117 LYS A O 1
ATOM 764 N N . ALA A 1 118 ? -34.240 -8.483 10.846 1.00 52.48 118 ALA A N 1
ATOM 765 C CA . ALA A 1 118 ? -34.601 -9.812 11.359 1.00 54.31 118 ALA A CA 1
ATOM 766 C C . ALA A 1 118 ? -35.528 -9.797 12.584 1.00 54.14 118 ALA A C 1
ATOM 767 O O . ALA A 1 118 ? -36.205 -10.782 12.852 1.00 58.74 118 ALA A O 1
ATOM 769 N N . LEU A 1 119 ? -35.545 -8.699 13.329 1.00 53.03 119 LEU A N 1
ATOM 770 C CA . LEU A 1 119 ? -36.491 -8.501 14.426 1.00 51.70 119 LEU A CA 1
ATOM 771 C C . LEU A 1 119 ? -37.924 -8.085 14.037 1.00 52.98 119 LEU A C 1
ATOM 772 O O . LEU A 1 119 ? -38.768 -7.962 14.922 1.00 50.81 119 LEU A O 1
ATOM 777 N N . SER A 1 120 ? -38.184 -7.820 12.758 1.00 52.05 120 SER A N 1
ATOM 778 C CA . SER A 1 120 ? -39.509 -7.401 12.280 1.00 56.29 120 SER A CA 1
ATOM 779 C C . SER A 1 120 ? -40.701 -8.131 12.924 1.00 56.93 120 SER A C 1
ATOM 780 O O . SER A 1 120 ? -41.593 -7.470 13.488 1.00 52.32 120 SER A O 1
ATOM 783 N N . SER A 1 121 ? -40.693 -9.467 12.820 1.00 56.77 121 SER A N 1
ATOM 784 C CA . SER A 1 121 ? -41.780 -10.324 13.307 1.00 61.63 121 SER A CA 1
ATOM 785 C C . SER A 1 121 ? -42.006 -10.216 14.789 1.00 60.54 121 SER A C 1
ATOM 786 O O . SER A 1 121 ? -43.142 -10.195 15.227 1.00 60.60 121 SER A O 1
ATOM 789 N N . GLU A 1 122 ? -40.924 -10.185 15.561 1.00 61.01 122 GLU A N 1
ATOM 790 C CA . GLU A 1 122 ? -41.029 -10.028 17.015 1.00 61.27 122 GLU A CA 1
ATOM 791 C C . GLU A 1 122 ? -41.443 -8.600 17.377 1.00 56.11 122 GLU A C 1
ATOM 792 O O . GLU A 1 122 ? -42.133 -8.397 18.376 1.00 56.59 122 GLU A O 1
ATOM 798 N N . ILE A 1 123 ? -41.052 -7.617 16.563 1.00 52.89 123 ILE A N 1
ATOM 799 C CA . ILE A 1 123 ? -41.516 -6.230 16.768 1.00 53.97 123 ILE A CA 1
ATOM 800 C C . ILE A 1 123 ? -43.029 -6.129 16.507 1.00 56.71 123 ILE A C 1
ATOM 801 O O . ILE A 1 123 ? -43.748 -5.472 17.261 1.00 52.16 123 ILE A O 1
ATOM 806 N N . LYS A 1 124 ? -43.506 -6.816 15.471 1.00 60.63 124 LYS A N 1
ATOM 807 C CA . LYS A 1 124 ? -44.943 -6.858 15.170 1.00 66.73 124 LYS A CA 1
ATOM 808 C C . LYS A 1 124 ? -45.769 -7.410 16.333 1.00 67.51 124 LYS A C 1
ATOM 809 O O . LYS A 1 124 ? -46.750 -6.798 16.762 1.00 69.39 124 LYS A O 1
ATOM 815 N N . VAL A 1 125 ? -45.345 -8.568 16.830 1.00 65.53 125 VAL A N 1
ATOM 816 C CA . VAL A 1 125 ? -45.894 -9.178 18.042 1.00 62.15 125 VAL A CA 1
ATOM 817 C C . VAL A 1 125 ? -45.896 -8.174 19.211 1.00 63.65 125 VAL A C 1
ATOM 818 O O . VAL A 1 125 ? -46.924 -7.983 19.874 1.00 62.70 125 VAL A O 1
ATOM 822 N N . CYS A 1 126 ? -44.748 -7.526 19.442 1.00 62.78 126 CYS A N 1
ATOM 823 C CA . CYS A 1 126 ? -44.618 -6.529 20.511 1.00 63.30 126 CYS A CA 1
ATOM 824 C C . CYS A 1 126 ? -45.676 -5.390 20.422 1.00 66.06 126 CYS A C 1
ATOM 825 O O . CYS A 1 126 ? -46.275 -4.989 21.445 1.00 59.86 126 CYS A O 1
ATOM 828 N N . LEU A 1 127 ? -45.882 -4.883 19.203 1.00 66.96 127 LEU A N 1
ATOM 829 C CA . LEU A 1 127 ? -46.783 -3.761 18.964 1.00 66.57 127 LEU A CA 1
ATOM 830 C C . LEU A 1 127 ? -48.276 -4.103 19.106 1.00 71.19 127 LEU A C 1
ATOM 831 O O . LEU A 1 127 ? -49.053 -3.191 19.276 1.00 76.64 127 LEU A O 1
ATOM 836 N N . GLN A 1 128 ? -48.667 -5.384 19.059 1.00 76.56 128 GLN A N 1
ATOM 837 C CA . GLN A 1 128 ? -50.055 -5.801 19.350 1.00 80.74 128 GLN A CA 1
ATOM 838 C C . GLN A 1 128 ? -50.376 -5.912 20.847 1.00 82.28 128 GLN A C 1
ATOM 839 O O . GLN A 1 128 ? -51.536 -6.070 21.201 1.00 90.07 128 GLN A O 1
ATOM 845 N N . ILE A 1 129 ? -49.367 -5.915 21.713 1.00 77.40 129 ILE A N 1
ATOM 846 C CA . ILE A 1 129 ? -49.566 -6.146 23.154 1.00 76.19 129 ILE A CA 1
ATOM 847 C C . ILE A 1 129 ? -50.164 -4.882 23.790 1.00 73.93 129 ILE A C 1
ATOM 848 O O . ILE A 1 129 ? -49.515 -3.836 23.813 1.00 70.24 129 ILE A O 1
ATOM 853 N N . GLU A 1 130 ? -51.380 -5.001 24.325 1.00 78.87 130 GLU A N 1
ATOM 854 C CA . GLU A 1 130 ? -52.119 -3.861 24.900 1.00 79.30 130 GLU A CA 1
ATOM 855 C C . GLU A 1 130 ? -51.588 -3.472 26.297 1.00 79.55 130 GLU A C 1
ATOM 856 O O . GLU A 1 130 ? -51.436 -2.282 26.583 1.00 80.37 130 GLU A O 1
ATOM 859 N N . ASP A 1 131 ? -51.295 -4.463 27.152 1.00 78.32 131 ASP A N 1
ATOM 860 C CA . ASP A 1 131 ? -50.756 -4.213 28.509 1.00 76.47 131 ASP A CA 1
ATOM 861 C C . ASP A 1 131 ? -49.372 -3.552 28.425 1.00 72.70 131 ASP A C 1
ATOM 862 O O . ASP A 1 131 ? -48.446 -4.134 27.860 1.00 66.58 131 ASP A O 1
ATOM 867 N N . PRO A 1 132 ? -49.234 -2.331 28.980 1.00 73.53 132 PRO A N 1
ATOM 868 C CA . PRO A 1 132 ? -47.955 -1.625 28.882 1.00 70.57 132 PRO A CA 1
ATOM 869 C C . PRO A 1 132 ? -46.753 -2.307 29.549 1.00 68.32 132 PRO A C 1
ATOM 870 O O . PRO A 1 132 ? -45.654 -2.239 28.992 1.00 66.08 132 PRO A O 1
ATOM 874 N N . THR A 1 133 ? -46.945 -2.925 30.717 1.00 66.55 133 THR A N 1
ATOM 875 C CA . THR A 1 133 ? -45.837 -3.580 31.451 1.00 67.63 133 THR A CA 1
ATOM 876 C C . THR A 1 133 ? -45.332 -4.797 30.664 1.00 63.32 133 THR A C 1
ATOM 877 O O . THR A 1 133 ? -44.121 -4.947 30.466 1.00 60.97 133 THR A O 1
ATOM 881 N N . THR A 1 134 ? -46.271 -5.619 30.191 1.00 61.95 134 THR A N 1
ATOM 882 C CA . THR A 1 134 ? -45.981 -6.746 29.313 1.00 61.43 134 THR A CA 1
ATOM 883 C C . THR A 1 134 ? -45.266 -6.246 28.056 1.00 61.17 134 THR A C 1
ATOM 884 O O . THR A 1 134 ? -44.213 -6.778 27.705 1.00 56.76 134 THR A O 1
ATOM 888 N N . ARG A 1 135 ? -45.804 -5.206 27.411 1.00 61.78 135 ARG A N 1
ATOM 889 C CA . ARG A 1 135 ? -45.167 -4.632 26.215 1.00 62.45 135 ARG A CA 1
ATOM 890 C C . ARG A 1 135 ? -43.705 -4.191 26.422 1.00 59.03 135 ARG A C 1
ATOM 891 O O . ARG A 1 135 ? -42.843 -4.510 25.616 1.00 55.55 135 ARG A O 1
ATOM 899 N N . LYS A 1 136 ? -43.432 -3.464 27.492 1.00 61.48 136 LYS A N 1
ATOM 900 C CA . LYS A 1 136 ? -42.073 -3.003 27.745 1.00 62.80 136 LYS A CA 1
ATOM 901 C C . LYS A 1 136 ? -41.098 -4.139 28.131 1.00 57.72 136 LYS A C 1
ATOM 902 O O . LYS A 1 136 ? -39.942 -4.149 27.694 1.00 55.72 136 LYS A O 1
ATOM 905 N N . ASN A 1 137 ? -41.553 -5.087 28.942 1.00 55.93 137 ASN A N 1
ATOM 906 C CA . ASN A 1 137 ? -40.719 -6.251 29.242 1.00 59.19 137 ASN A CA 1
ATOM 907 C C . ASN A 1 137 ? -40.434 -7.065 27.978 1.00 56.69 137 ASN A C 1
ATOM 908 O O . ASN A 1 137 ? -39.344 -7.611 27.841 1.00 58.29 137 ASN A O 1
ATOM 913 N N . PHE A 1 138 ? -41.385 -7.088 27.040 1.00 54.57 138 PHE A N 1
ATOM 914 C CA . PHE A 1 138 ? -41.213 -7.795 25.777 1.00 53.10 138 PHE A CA 1
ATOM 915 C C . PHE A 1 138 ? -40.123 -7.104 24.976 1.00 51.64 138 PHE A C 1
ATOM 916 O O . PHE A 1 138 ? -39.173 -7.746 24.539 1.00 48.68 138 PHE A O 1
ATOM 924 N N . MET A 1 139 ? -40.229 -5.782 24.831 1.00 50.09 139 MET A N 1
ATOM 925 C CA . MET A 1 139 ? -39.214 -5.026 24.114 1.00 50.55 139 MET A CA 1
ATOM 926 C C . MET A 1 139 ? -37.852 -5.142 24.808 1.00 48.12 139 MET A C 1
ATOM 927 O O . MET A 1 139 ? -36.843 -5.273 24.131 1.00 46.84 139 MET A O 1
ATOM 932 N N . HIS A 1 140 ? -37.821 -5.104 26.139 1.00 49.72 140 HIS A N 1
ATOM 933 C CA . HIS A 1 140 ? -36.560 -5.290 26.909 1.00 50.13 140 HIS A CA 1
ATOM 934 C C . HIS A 1 140 ? -35.857 -6.556 26.423 1.00 46.87 140 HIS A C 1
ATOM 935 O O . HIS A 1 140 ? -34.660 -6.558 26.167 1.00 48.56 140 HIS A O 1
ATOM 942 N N . GLY A 1 141 ? -36.611 -7.641 26.290 1.00 50.61 141 GLY A N 1
ATOM 943 C CA . GLY A 1 141 ? -36.056 -8.907 25.824 1.00 48.48 141 GLY A CA 1
ATOM 944 C C . GLY A 1 141 ? -35.400 -8.822 24.453 1.00 47.36 141 GLY A C 1
ATOM 945 O O . GLY A 1 141 ? -34.293 -9.347 24.244 1.00 48.33 141 GLY A O 1
ATOM 946 N N . LEU A 1 142 ? -36.098 -8.195 23.518 1.00 44.44 142 LEU A N 1
ATOM 947 C CA . LEU A 1 142 ? -35.531 -7.905 22.197 1.00 47.73 142 LEU A CA 1
ATOM 948 C C . LEU A 1 142 ? -34.247 -7.092 22.292 1.00 46.75 142 LEU A C 1
ATOM 949 O O . LEU A 1 142 ? -33.267 -7.438 21.648 1.00 49.42 142 LEU A O 1
ATOM 954 N N . ILE A 1 143 ? -34.236 -6.047 23.119 1.00 46.47 143 ILE A N 1
ATOM 955 C CA . ILE A 1 143 ? -33.064 -5.179 23.241 1.00 44.66 143 ILE A CA 1
ATOM 956 C C . ILE A 1 143 ? -31.905 -5.925 23.881 1.00 48.03 143 ILE A C 1
ATOM 957 O O . ILE A 1 143 ? -30.752 -5.861 23.394 1.00 43.82 143 ILE A O 1
ATOM 962 N N . TYR A 1 144 ? -32.210 -6.679 24.937 1.00 49.12 144 TYR A N 1
ATOM 963 C CA . TYR A 1 144 ? -31.176 -7.412 25.678 1.00 49.77 144 TYR A CA 1
ATOM 964 C C . TYR A 1 144 ? -30.451 -8.413 24.803 1.00 50.66 144 TYR A C 1
ATOM 965 O O . TYR A 1 144 ? -29.286 -8.756 25.061 1.00 45.88 144 TYR A O 1
ATOM 974 N N . ASN A 1 145 ? -31.169 -8.910 23.795 1.00 47.77 145 ASN A N 1
ATOM 975 C CA . ASN A 1 145 ? -30.639 -9.904 22.862 1.00 50.35 145 ASN A CA 1
ATOM 976 C C . ASN A 1 145 ? -29.908 -9.350 21.656 1.00 48.17 145 ASN A C 1
ATOM 977 O O . ASN A 1 145 ? -29.370 -10.121 20.898 1.00 49.87 145 ASN A O 1
ATOM 982 N N . LEU A 1 146 ? -29.871 -8.034 21.492 1.00 47.17 146 LEU A N 1
ATOM 983 C CA . LEU A 1 146 ? -29.074 -7.448 20.440 1.00 46.25 146 LEU A CA 1
ATOM 984 C C . LEU A 1 146 ? -27.610 -7.774 20.599 1.00 46.55 146 LEU A C 1
ATOM 985 O O . LEU A 1 146 ? -27.066 -7.737 21.722 1.00 53.60 146 LEU A O 1
ATOM 990 N N . PRO A 1 147 ? -26.920 -8.019 19.486 1.00 47.09 147 PRO A N 1
ATOM 991 C CA . PRO A 1 147 ? -25.469 -8.026 19.602 1.00 49.07 147 PRO A CA 1
ATOM 992 C C . PRO A 1 147 ? -24.892 -6.699 20.160 1.00 46.98 147 PRO A C 1
ATOM 993 O O . PRO A 1 147 ? -25.549 -5.640 20.096 1.00 47.61 147 PRO A O 1
ATOM 997 N N . ASP A 1 148 ? -23.698 -6.789 20.736 1.00 48.37 148 ASP A N 1
ATOM 998 C CA . ASP A 1 148 ? -22.985 -5.650 21.294 1.00 49.84 148 ASP A CA 1
ATOM 999 C C . ASP A 1 148 ? -23.036 -4.364 20.463 1.00 47.88 148 ASP A C 1
ATOM 1000 O O . ASP A 1 148 ? -23.412 -3.336 20.986 1.00 49.73 148 ASP A O 1
ATOM 1005 N N . ALA A 1 149 ? -22.622 -4.410 19.196 1.00 47.47 149 ALA A N 1
ATOM 1006 C CA . ALA A 1 149 ? -22.525 -3.189 18.374 1.00 46.03 149 ALA A CA 1
ATOM 1007 C C . ALA A 1 149 ? -23.861 -2.448 18.325 1.00 43.97 149 ALA A C 1
ATOM 1008 O O . ALA A 1 149 ? -23.915 -1.258 18.641 1.00 44.23 149 ALA A O 1
ATOM 1010 N N . GLN A 1 150 ? -24.943 -3.186 18.039 1.00 41.92 150 GLN A N 1
ATOM 1011 C CA . GLN A 1 150 ? -26.285 -2.626 17.993 1.00 41.35 150 GLN A CA 1
ATOM 1012 C C . GLN A 1 150 ? -26.776 -2.168 19.359 1.00 41.33 150 GLN A C 1
ATOM 1013 O O . GLN A 1 150 ? -27.417 -1.103 19.483 1.00 40.04 150 GLN A O 1
ATOM 1019 N N . TYR A 1 151 ? -26.482 -2.969 20.381 1.00 43.97 151 TYR A N 1
ATOM 1020 C CA . TYR A 1 151 ? -26.933 -2.686 21.743 1.00 43.28 151 TYR A CA 1
ATOM 1021 C C . TYR A 1 151 ? -26.375 -1.355 22.232 1.00 41.12 151 TYR A C 1
ATOM 1022 O O . TYR A 1 151 ? -27.129 -0.457 22.591 1.00 42.68 151 TYR A O 1
ATOM 1031 N N . TRP A 1 152 ? -25.051 -1.231 22.213 1.00 42.77 152 TRP A N 1
ATOM 1032 C CA . TRP A 1 152 ? -24.370 -0.071 22.761 1.00 45.06 152 TRP A CA 1
ATOM 1033 C C . TRP A 1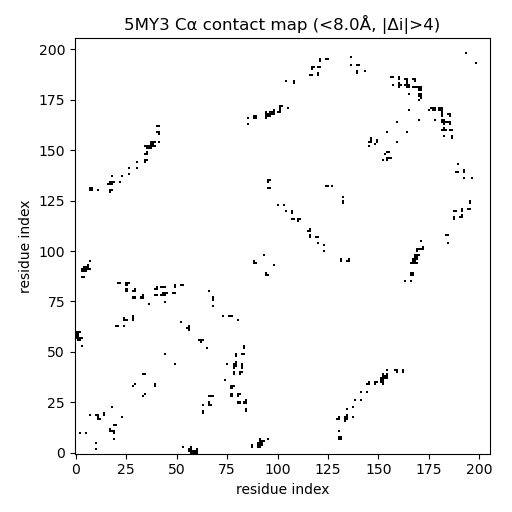 152 ? -24.638 1.178 21.937 1.00 43.55 152 TRP A C 1
ATOM 1034 O O . TRP A 1 152 ? -24.817 2.257 22.500 1.00 42.00 152 TRP A O 1
ATOM 1045 N N . THR A 1 153 ? -24.678 1.034 20.612 1.00 42.32 153 THR A N 1
ATOM 1046 C CA . THR A 1 153 ? -25.013 2.146 19.746 1.00 42.35 153 THR A CA 1
ATOM 1047 C C . THR A 1 153 ? -26.454 2.622 19.927 1.00 42.54 153 THR A C 1
ATOM 1048 O O . THR A 1 153 ? -26.705 3.827 19.995 1.00 41.10 153 THR A O 1
ATOM 1052 N N . LEU A 1 154 ? -27.400 1.690 19.995 1.00 41.22 154 LEU A N 1
ATOM 1053 C CA . LEU A 1 154 ? -28.783 2.049 20.257 1.00 40.41 154 LEU A CA 1
ATOM 1054 C C . LEU A 1 154 ? -28.906 2.710 21.632 1.00 39.36 154 LEU A C 1
ATOM 1055 O O . LEU A 1 154 ? -29.614 3.698 21.785 1.00 39.34 154 LEU A O 1
ATOM 1060 N N . ARG A 1 155 ? -28.212 2.186 22.622 1.00 39.53 155 ARG A N 1
ATOM 1061 C CA . ARG A 1 155 ? -28.24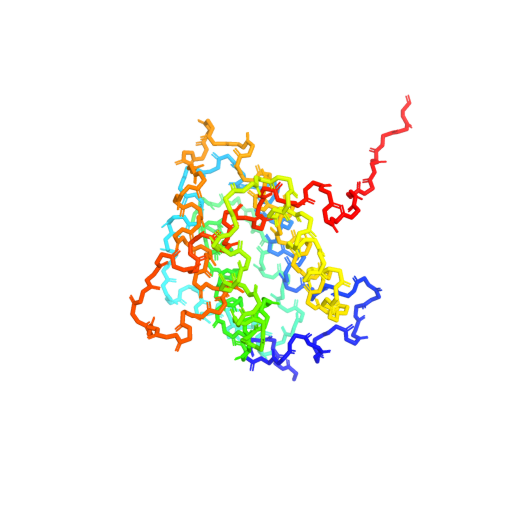3 2.808 23.942 1.00 40.74 155 ARG A CA 1
ATOM 1062 C C . ARG A 1 155 ? -27.824 4.282 23.873 1.00 41.20 155 ARG A C 1
ATOM 1063 O O . ARG A 1 155 ? -28.498 5.166 24.408 1.00 42.20 155 ARG A O 1
ATOM 1071 N N . ALA A 1 156 ? -26.724 4.556 23.207 1.00 41.20 156 ALA A N 1
ATOM 1072 C CA . ALA A 1 156 ? -26.207 5.935 23.156 1.00 38.25 156 ALA A CA 1
ATOM 1073 C C . ALA A 1 156 ? -27.170 6.858 22.447 1.00 40.27 156 ALA A C 1
ATOM 1074 O O . ALA A 1 156 ? -27.419 7.975 22.903 1.00 39.55 156 ALA A O 1
ATOM 1076 N N . LEU A 1 157 ? -27.747 6.382 21.360 1.00 39.32 157 LEU A N 1
ATOM 1077 C CA . LEU A 1 157 ? -28.717 7.173 20.620 1.00 38.70 157 LEU A CA 1
ATOM 1078 C C . LEU A 1 157 ? -30.006 7.380 21.396 1.00 39.58 157 LEU A C 1
ATOM 1079 O O . LEU A 1 157 ? -30.545 8.484 21.384 1.00 39.51 157 LEU A O 1
ATOM 1084 N N . VAL A 1 158 ? -30.525 6.342 22.047 1.00 37.66 158 VAL A N 1
ATOM 1085 C CA . VAL A 1 158 ? -31.780 6.501 22.781 1.00 39.26 158 VAL A CA 1
ATOM 1086 C C . VAL A 1 158 ? -31.639 7.464 23.962 1.00 41.50 158 VAL A C 1
ATOM 1087 O O . VAL A 1 158 ? -32.509 8.326 24.161 1.00 40.22 158 VAL A O 1
ATOM 1091 N N . PHE A 1 159 ? -30.535 7.371 24.704 1.00 40.94 159 PHE A N 1
ATOM 1092 C CA . PHE A 1 159 ? -30.289 8.319 25.800 1.00 43.78 159 PHE A CA 1
ATOM 1093 C C . PHE A 1 159 ? -30.207 9.773 25.318 1.00 43.14 159 PHE A C 1
ATOM 1094 O O . PHE A 1 159 ? -30.790 10.692 25.922 1.00 43.30 159 PHE A O 1
ATOM 1102 N N . HIS A 1 160 ? -29.540 9.957 24.192 1.00 40.56 160 HIS A N 1
ATOM 1103 C CA . HIS A 1 160 ? -29.463 11.243 23.558 1.00 39.67 160 HIS A CA 1
ATOM 1104 C C . HIS A 1 160 ? -30.828 11.782 23.161 1.00 41.08 160 HIS A C 1
ATOM 1105 O O . HIS A 1 160 ? -31.161 12.939 23.438 1.00 42.46 160 HIS A O 1
ATOM 1112 N N . LEU A 1 161 ? -31.632 10.950 22.508 1.00 41.12 161 LEU A N 1
ATOM 1113 C CA . LEU A 1 161 ? -32.947 11.386 22.080 1.00 41.03 161 LEU A CA 1
ATOM 1114 C C . LEU A 1 161 ? -33.863 11.722 23.260 1.00 40.47 161 LEU A C 1
ATOM 1115 O O . LEU A 1 161 ? -34.668 12.610 23.167 1.00 38.89 161 LEU A O 1
ATOM 1120 N N . LYS A 1 162 ? -33.695 11.031 24.384 1.00 39.46 162 LYS A N 1
ATOM 1121 C CA . LYS A 1 162 ? -34.449 11.332 25.590 1.00 41.65 162 LYS A CA 1
ATOM 1122 C C . LYS A 1 162 ? -34.040 12.636 26.196 1.00 40.80 162 LYS A C 1
ATOM 1123 O O . LYS A 1 162 ? -34.903 13.347 26.723 1.00 44.87 162 LYS A O 1
ATOM 1129 N N . ARG A 1 163 ? -32.744 12.958 26.121 1.00 40.47 163 ARG A N 1
ATOM 1130 C CA . ARG A 1 163 ? -32.248 14.301 26.497 1.00 39.51 163 ARG A CA 1
ATOM 1131 C C . ARG A 1 163 ? -32.891 15.373 25.617 1.00 38.75 163 ARG A C 1
ATOM 1132 O O . ARG A 1 163 ? -33.305 16.397 26.100 1.00 40.54 163 ARG A O 1
ATOM 1140 N N . VAL A 1 164 ? -32.999 15.119 24.311 1.00 39.25 164 VAL A N 1
ATOM 1141 C CA . VAL A 1 164 ? -33.667 16.045 23.396 1.00 39.93 164 VAL A CA 1
ATOM 1142 C C . VAL A 1 164 ? -35.094 16.294 23.874 1.00 43.94 164 VAL A C 1
ATOM 1143 O O . VAL A 1 164 ? -35.522 17.471 23.994 1.00 45.26 164 VAL A O 1
ATOM 1147 N N . LEU A 1 165 ? -35.814 15.202 24.152 1.00 45.47 165 LEU A N 1
ATOM 1148 C CA . LEU A 1 165 ? -37.174 15.296 24.688 1.00 49.42 165 LEU A CA 1
ATOM 1149 C C . LEU A 1 165 ? -37.301 16.030 25.989 1.00 49.48 165 LEU A C 1
ATOM 1150 O O . LEU A 1 165 ? -38.271 16.754 26.199 1.00 51.39 165 LEU A O 1
ATOM 1155 N N . ALA A 1 166 ? -36.336 15.843 26.881 1.00 52.58 166 ALA A N 1
ATOM 1156 C CA . ALA A 1 166 ? -36.315 16.602 28.147 1.00 50.36 166 ALA A CA 1
ATOM 1157 C C . ALA A 1 166 ? -36.238 18.124 27.919 1.00 49.67 166 ALA A C 1
ATOM 1158 O O . ALA A 1 166 ? -36.637 18.920 28.775 1.00 50.73 166 ALA A O 1
ATOM 1160 N N . HIS A 1 167 ? -35.733 18.535 26.759 1.00 47.36 167 HIS A N 1
ATOM 1161 C CA . HIS A 1 167 ? -35.612 19.941 26.444 1.00 48.74 167 HIS A CA 1
ATOM 1162 C C . HIS A 1 167 ? -36.704 20.488 25.490 1.00 48.78 167 HIS A C 1
ATOM 1163 O O . HIS A 1 167 ? -36.520 21.562 24.923 1.00 45.00 167 HIS A O 1
ATOM 1170 N N . GLU A 1 168 ? -37.843 19.797 25.383 1.00 49.28 168 GLU A N 1
ATOM 1171 C CA . GLU A 1 168 ? -38.948 20.154 24.457 1.00 51.74 168 GLU A CA 1
ATOM 1172 C C . GLU A 1 168 ? -39.428 21.573 24.608 1.00 54.18 168 GLU A C 1
ATOM 1173 O O . GLU A 1 168 ? -39.730 22.231 23.618 1.00 58.63 168 GLU A O 1
ATOM 1179 N N . ALA A 1 169 ? -39.500 22.060 25.841 1.00 56.09 169 ALA A N 1
ATOM 1180 C CA . ALA A 1 169 ? -39.896 23.449 26.072 1.00 59.65 169 ALA A CA 1
ATOM 1181 C C . ALA A 1 169 ? -39.054 24.448 25.259 1.00 62.01 169 ALA A C 1
ATOM 1182 O O . ALA A 1 169 ? -39.576 25.476 24.864 1.00 61.70 169 ALA A O 1
ATOM 1184 N N . GLN A 1 170 ? -37.785 24.144 24.972 1.00 60.53 170 GLN A N 1
ATOM 1185 C CA . GLN A 1 170 ? -36.965 25.025 24.121 1.00 56.58 170 GLN A CA 1
ATOM 1186 C C . GLN A 1 170 ? -36.897 24.561 22.678 1.00 55.21 170 GLN A C 1
ATOM 1187 O O . GLN A 1 170 ? -37.036 25.373 21.770 1.00 54.09 170 GLN A O 1
ATOM 1193 N N . ASN A 1 171 ? -36.661 23.269 22.438 1.00 52.21 171 ASN A N 1
ATOM 1194 C CA . ASN A 1 171 ? -36.486 22.803 21.050 1.00 49.04 171 ASN A CA 1
ATOM 1195 C C . ASN A 1 171 ? -37.816 22.573 20.283 1.00 51.37 171 ASN A C 1
ATOM 1196 O O . ASN A 1 171 ? -37.796 22.418 19.069 1.00 49.33 171 ASN A O 1
ATOM 1201 N N . ARG A 1 172 ? -38.937 22.541 21.006 1.00 53.39 172 ARG A N 1
ATOM 1202 C CA . ARG A 1 172 ? -40.270 22.349 20.450 1.00 57.32 172 ARG A CA 1
ATOM 1203 C C . ARG A 1 172 ? -40.439 21.027 19.713 1.00 60.19 172 ARG A C 1
ATOM 1204 O O . ARG A 1 172 ? -41.222 20.955 18.788 1.00 60.43 172 ARG A O 1
ATOM 1209 N N . MET A 1 173 ? -39.710 19.987 20.132 1.00 63.24 173 MET A N 1
ATOM 1210 C CA . MET A 1 173 ? -39.866 18.636 19.581 1.00 63.25 173 MET A CA 1
ATOM 1211 C C . MET A 1 173 ? -40.659 17.784 20.539 1.00 58.92 173 MET A C 1
ATOM 1212 O O . MET A 1 173 ? -40.170 17.451 21.621 1.00 66.41 173 MET A O 1
ATOM 1217 N N . ASN A 1 174 ? -41.856 17.400 20.125 1.00 55.36 174 ASN A N 1
ATOM 1218 C CA . ASN A 1 174 ? -42.631 16.412 20.856 1.00 57.48 174 ASN A CA 1
ATOM 1219 C C . ASN A 1 174 ? -42.196 14.965 20.468 1.00 55.47 174 ASN A C 1
ATOM 1220 O O . ASN A 1 174 ? -41.485 14.731 19.480 1.00 54.34 174 ASN A O 1
ATOM 1225 N N . LEU A 1 175 ? -42.628 14.019 21.287 1.00 53.32 175 LEU A N 1
ATOM 1226 C CA . LEU A 1 175 ? -42.347 12.612 21.113 1.00 52.73 175 LEU A CA 1
ATOM 1227 C C . LEU A 1 175 ? -42.697 12.110 19.688 1.00 53.18 175 LEU A C 1
ATOM 1228 O O . LEU A 1 175 ? -41.853 11.4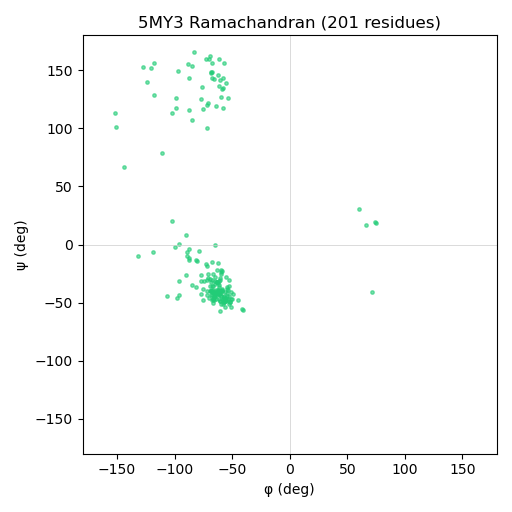81 19.018 1.00 50.57 175 LEU A O 1
ATOM 1233 N N . ARG A 1 176 ? -43.909 12.420 19.219 1.00 51.19 176 ARG A N 1
ATOM 1234 C CA . ARG A 1 176 ? -44.375 11.923 17.926 1.00 54.44 176 ARG A CA 1
ATOM 1235 C C . ARG A 1 176 ? -43.551 12.468 16.762 1.00 54.23 176 ARG A C 1
ATOM 1236 O O . ARG A 1 176 ? -43.246 11.712 15.827 1.00 48.83 176 ARG A O 1
ATOM 1244 N N . ALA A 1 177 ? -43.214 13.762 16.814 1.00 51.46 177 ALA A N 1
ATOM 1245 C CA . ALA A 1 177 ? -42.348 14.376 15.803 1.00 53.34 177 ALA A CA 1
ATOM 1246 C C . ALA A 1 177 ? -41.004 13.669 15.783 1.00 50.90 177 ALA A C 1
ATOM 1247 O O . ALA A 1 177 ? -40.473 13.340 14.721 1.00 51.72 177 ALA A O 1
ATOM 1249 N N . LEU A 1 178 ? -40.469 13.420 16.971 1.00 50.61 178 LEU A N 1
ATOM 1250 C CA . LEU A 1 178 ? -39.193 12.741 17.084 1.00 51.91 178 LEU A CA 1
ATOM 1251 C C . LEU A 1 178 ? -39.228 11.314 16.487 1.00 49.60 178 LEU A C 1
ATOM 1252 O O . LEU A 1 178 ? -38.267 10.873 15.854 1.00 45.93 178 LEU A O 1
ATOM 1257 N N . CYS A 1 179 ? -40.352 10.619 16.656 1.00 50.16 179 CYS A N 1
ATOM 1258 C CA . CYS A 1 179 ? -40.536 9.267 16.103 1.00 51.50 179 CYS A CA 1
ATOM 1259 C C . CYS A 1 179 ? -40.776 9.226 14.595 1.00 51.01 179 CYS A C 1
ATOM 1260 O O . CYS A 1 179 ? -40.380 8.253 13.931 1.00 48.44 179 CYS A O 1
ATOM 1263 N N . ILE A 1 180 ? -41.409 10.266 14.061 1.00 49.78 180 ILE A N 1
ATOM 1264 C CA . ILE A 1 180 ? -41.517 10.448 12.597 1.00 52.85 180 ILE A CA 1
ATOM 1265 C C . ILE A 1 180 ? -40.112 10.627 11.986 1.00 55.11 180 ILE A C 1
ATOM 1266 O O . ILE A 1 180 ? -39.794 10.042 10.943 1.00 53.10 180 ILE A O 1
ATOM 1271 N N . ILE A 1 181 ? -39.285 11.438 12.645 1.00 51.76 181 ILE A N 1
ATOM 1272 C CA . ILE A 1 181 ? -37.957 11.722 12.131 1.00 53.59 181 ILE A CA 1
ATOM 1273 C C . ILE A 1 181 ? -37.029 10.512 12.226 1.00 52.19 181 ILE A C 1
ATOM 1274 O O . ILE A 1 181 ? -36.357 10.173 11.246 1.00 56.29 181 ILE A O 1
ATOM 1279 N N . TRP A 1 182 ? -37.032 9.850 13.383 1.00 49.07 182 TRP A N 1
ATOM 1280 C CA . TRP A 1 182 ? -36.077 8.785 13.686 1.00 46.38 182 TRP A CA 1
ATOM 1281 C C . TRP A 1 182 ? -36.551 7.340 13.434 1.00 48.86 182 TRP A C 1
ATOM 1282 O O . TRP A 1 182 ? -35.754 6.450 13.117 1.00 48.52 182 TRP A O 1
ATOM 1293 N N . GLY A 1 183 ? -37.833 7.091 13.583 1.00 48.84 183 GLY A N 1
ATOM 1294 C CA . GLY A 1 183 ? -38.343 5.737 13.445 1.00 51.91 183 GLY A CA 1
ATOM 1295 C C . GLY A 1 183 ? -37.954 5.028 12.154 1.00 53.98 183 GLY A C 1
ATOM 1296 O O . GLY A 1 183 ? -37.451 3.903 12.208 1.00 54.22 183 GLY A O 1
ATOM 1297 N N . PRO A 1 184 ? -38.170 5.673 10.990 1.00 53.43 184 PRO A N 1
ATOM 1298 C CA . PRO A 1 184 ? -37.817 4.989 9.752 1.00 54.87 184 PRO A CA 1
ATOM 1299 C C . PRO A 1 184 ? -36.326 4.783 9.565 1.00 53.62 184 PRO A C 1
ATOM 1300 O O . PRO A 1 184 ? -35.925 4.041 8.693 1.00 59.87 184 PRO A O 1
ATOM 1304 N N . THR A 1 185 ? -35.526 5.493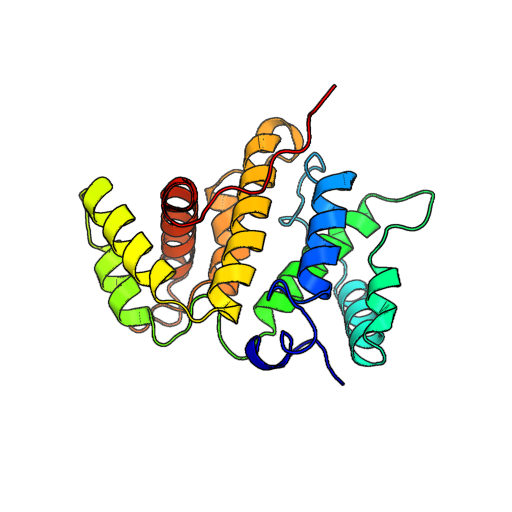 10.338 1.00 52.27 185 THR A N 1
ATOM 1305 C CA . THR A 1 185 ? -34.086 5.359 10.330 1.00 55.68 185 THR A CA 1
ATOM 1306 C C . THR A 1 185 ? -33.620 4.203 11.263 1.00 52.15 185 THR A C 1
ATOM 1307 O O . THR A 1 185 ? -32.666 3.507 10.967 1.00 54.02 185 THR A O 1
ATOM 1311 N N . ILE A 1 186 ? -34.316 3.999 12.381 1.00 49.99 186 ILE A N 1
ATOM 1312 C CA . ILE A 1 186 ? -33.885 3.064 13.433 1.00 48.16 186 ILE A CA 1
ATOM 1313 C C . ILE A 1 186 ? -34.517 1.702 13.352 1.00 46.19 186 ILE A C 1
ATOM 1314 O O . ILE A 1 186 ? -33.850 0.704 13.602 1.00 46.70 186 ILE A O 1
ATOM 1319 N N . ALA A 1 187 ? -35.816 1.690 13.107 1.00 45.71 187 ALA A N 1
ATOM 1320 C CA . ALA A 1 187 ? -36.613 0.492 13.099 1.00 47.86 187 ALA A CA 1
ATOM 1321 C C . ALA A 1 187 ? -36.793 -0.041 11.672 1.00 49.20 187 ALA A C 1
ATOM 1322 O O . ALA A 1 187 ? -36.856 0.734 10.726 1.00 52.51 187 ALA A O 1
ATOM 1324 N N . PRO A 1 188 ? -36.931 -1.371 11.530 1.00 51.91 188 PRO A N 1
ATOM 1325 C CA . PRO A 1 188 ? -37.239 -1.932 10.220 1.00 55.32 188 PRO A CA 1
ATOM 1326 C C . PRO A 1 188 ? -38.687 -1.654 9.787 1.00 54.40 188 PRO A C 1
ATOM 1327 O O . PRO A 1 188 ? -39.537 -1.399 10.618 1.00 52.66 188 PRO A O 1
ATOM 1331 N N . ALA A 1 189 ? -38.931 -1.736 8.486 1.00 54.34 189 ALA A N 1
ATOM 1332 C CA . ALA A 1 189 ? -40.245 -1.486 7.924 1.00 57.53 189 ALA A CA 1
ATOM 1333 C C . ALA A 1 189 ? -41.245 -2.583 8.314 1.00 58.91 189 ALA A C 1
ATOM 1334 O O . ALA A 1 189 ? -40.859 -3.672 8.745 1.00 56.72 189 ALA A O 1
ATOM 1336 N N . ASN A 1 190 ? -42.532 -2.272 8.163 1.00 61.48 190 ASN A N 1
ATOM 1337 C CA . ASN A 1 190 ? -43.612 -3.251 8.311 1.00 66.09 190 ASN A CA 1
ATOM 1338 C C . ASN A 1 190 ? -43.349 -4.382 7.286 1.00 68.85 190 ASN A C 1
ATOM 1339 O O . ASN A 1 190 ? -43.314 -4.135 6.051 1.00 69.23 190 ASN A O 1
ATOM 1344 N N . PRO A 1 191 ? -43.127 -5.613 7.790 1.00 67.10 191 PRO A N 1
ATOM 1345 C CA . PRO A 1 191 ? -42.882 -6.746 6.881 1.00 71.06 191 PRO A CA 1
ATOM 1346 C C . PRO A 1 191 ? -44.111 -7.077 5.999 1.00 76.41 191 PRO A C 1
ATOM 1347 O O . PRO A 1 191 ? -43.952 -7.498 4.860 1.00 80.49 191 PRO A O 1
ATOM 1351 N N . ASP A 1 192 ? -45.317 -6.843 6.516 1.00 82.63 192 ASP A N 1
ATOM 1352 C CA . ASP A 1 192 ? -46.551 -7.050 5.754 1.00 85.87 192 ASP A CA 1
ATOM 1353 C C . ASP A 1 192 ? -46.986 -5.834 4.930 1.00 86.39 192 ASP A C 1
ATOM 1354 O O . ASP A 1 192 ? -47.851 -5.975 4.079 1.00 93.16 192 ASP A O 1
ATOM 1359 N N . ASP A 1 193 ? -46.405 -4.652 5.169 1.00 88.57 193 ASP A N 1
ATOM 1360 C CA . ASP A 1 193 ? -46.737 -3.452 4.376 1.00 89.20 193 ASP A CA 1
ATOM 1361 C C . ASP A 1 193 ? -45.580 -2.430 4.250 1.00 89.48 193 ASP A C 1
ATOM 1362 O O . ASP A 1 193 ? -45.361 -1.602 5.136 1.00 83.33 193 ASP A O 1
ATOM 1367 N N . ALA A 1 194 ? -44.910 -2.448 3.095 1.00 92.24 194 ALA A N 1
ATOM 1368 C CA . ALA A 1 194 ? -43.759 -1.573 2.805 1.00 90.05 194 ALA A CA 1
ATOM 1369 C C . ALA A 1 194 ? -44.007 -0.063 2.965 1.00 92.33 194 ALA A C 1
ATOM 1370 O O . ALA A 1 194 ? -43.072 0.695 3.253 1.00 88.09 194 ALA A O 1
ATOM 1372 N N . ASN A 1 195 ? -45.252 0.373 2.774 1.00 98.94 195 ASN A N 1
ATOM 1373 C CA . ASN A 1 195 ? -45.606 1.799 2.836 1.00 94.70 195 ASN A CA 1
ATOM 1374 C C . ASN A 1 195 ? -46.228 2.259 4.157 1.00 88.80 195 ASN A C 1
ATOM 1375 O O . ASN A 1 195 ? -46.497 3.450 4.303 1.00 90.00 195 ASN A O 1
ATOM 1380 N N . ASP A 1 196 ? -46.433 1.348 5.116 1.00 82.06 196 ASP A N 1
ATOM 1381 C CA . ASP A 1 196 ? -46.929 1.728 6.447 1.00 79.94 196 ASP A CA 1
ATOM 1382 C C . ASP A 1 196 ? -45.871 2.464 7.281 1.00 76.30 196 ASP A C 1
ATOM 1383 O O . ASP A 1 196 ? -45.049 1.817 7.901 1.00 77.49 196 ASP A O 1
ATOM 1388 N N . VAL A 1 197 ? -45.932 3.790 7.359 1.00 73.08 197 VAL A N 1
ATOM 1389 C CA . VAL A 1 197 ? -45.026 4.523 8.259 1.00 71.87 197 VAL A CA 1
ATOM 1390 C C . VAL A 1 197 ? -45.337 4.402 9.776 1.00 70.79 197 VAL A C 1
ATOM 1391 O O . VAL A 1 197 ? -44.471 4.738 10.599 1.00 68.41 197 VAL A O 1
ATOM 1395 N N . ASN A 1 198 ? -46.537 3.955 10.158 1.00 67.42 198 ASN A N 1
ATOM 1396 C CA . ASN A 1 198 ? -46.916 3.903 11.589 1.00 65.75 198 ASN A CA 1
ATOM 1397 C C . ASN A 1 198 ? -46.180 2.813 12.368 1.00 61.90 198 ASN A C 1
ATOM 1398 O O . ASN A 1 198 ? -45.997 2.931 13.583 1.00 54.90 198 ASN A O 1
ATOM 1403 N N . PHE A 1 199 ? -45.804 1.735 11.673 1.00 64.23 199 PHE A N 1
ATOM 1404 C CA . PHE A 1 199 ? -45.064 0.630 12.285 1.00 60.85 199 PHE A CA 1
ATOM 1405 C C . PHE A 1 199 ? -43.726 1.094 12.879 1.00 55.33 199 PHE A C 1
ATOM 1406 O O . PHE A 1 199 ? -43.429 0.828 14.037 1.00 51.47 199 PHE A O 1
ATOM 1414 N N . GLN A 1 200 ? -42.936 1.799 12.081 1.00 53.77 200 GLN A N 1
ATOM 1415 C CA . GLN A 1 200 ? -41.649 2.315 12.528 1.00 54.84 200 GLN A CA 1
ATOM 1416 C C . GLN A 1 200 ? -41.770 3.416 13.581 1.00 53.59 200 GLN A C 1
ATOM 1417 O O . GLN A 1 200 ? -40.925 3.527 14.460 1.00 53.83 200 GLN A O 1
ATOM 1423 N N . ILE A 1 201 ? -42.826 4.213 13.497 1.00 56.29 201 ILE A N 1
ATOM 1424 C CA . ILE A 1 201 ? -43.102 5.294 14.465 1.00 55.07 201 ILE A CA 1
ATOM 1425 C C . ILE A 1 201 ? -43.437 4.719 15.840 1.00 54.24 201 ILE A C 1
ATOM 1426 O O . ILE A 1 201 ? -42.868 5.152 16.836 1.00 52.35 201 ILE A O 1
ATOM 1431 N N . MET A 1 202 ? -44.326 3.727 15.869 1.00 57.64 202 MET A N 1
ATOM 1432 C CA . MET A 1 202 ? -44.721 3.024 17.093 1.00 59.95 202 MET A CA 1
ATOM 1433 C C . MET A 1 202 ? -43.598 2.222 17.706 1.00 55.55 202 MET A C 1
ATOM 1434 O O . MET A 1 202 ? -43.417 2.229 18.917 1.00 54.12 202 MET A O 1
ATOM 1439 N N . ALA A 1 203 ? -42.832 1.538 16.871 1.00 53.64 203 ALA A N 1
ATOM 1440 C CA . ALA A 1 203 ? -41.613 0.874 17.345 1.00 54.80 203 ALA A CA 1
ATOM 1441 C C . ALA A 1 203 ? -40.673 1.847 18.078 1.00 52.66 203 ALA A C 1
ATOM 1442 O O . ALA A 1 203 ? -40.109 1.496 19.115 1.00 52.32 203 ALA A O 1
ATOM 1444 N N . MET A 1 204 ? -40.521 3.059 17.540 1.00 53.23 204 MET A N 1
ATOM 1445 C CA . MET A 1 204 ? -39.683 4.095 18.155 1.00 52.47 204 MET A CA 1
ATOM 1446 C C . MET A 1 204 ? -40.248 4.553 19.497 1.00 49.93 204 MET A C 1
ATOM 1447 O O . MET A 1 204 ? -39.515 4.615 20.459 1.00 50.53 204 MET A O 1
ATOM 1452 N N . GLU A 1 205 ? -41.559 4.776 19.588 1.00 54.90 205 GLU A N 1
ATOM 1453 C CA . GLU A 1 205 ? -42.228 5.111 20.883 1.00 59.31 205 GLU A CA 1
ATOM 1454 C C . GLU A 1 205 ? -42.031 4.049 21.972 1.00 58.43 205 GLU A C 1
ATOM 1455 O O . GLU A 1 205 ? -41.701 4.363 23.113 1.00 53.45 205 GLU A O 1
ATOM 1461 N N . VAL A 1 206 ? -42.242 2.783 21.622 1.00 54.72 206 VAL A N 1
ATOM 1462 C CA . VAL A 1 206 ? -42.070 1.711 22.587 1.00 56.46 206 VAL A CA 1
ATOM 1463 C C . VAL A 1 206 ? -40.604 1.644 23.034 1.00 54.35 206 VAL A C 1
ATOM 1464 O O . VAL A 1 206 ? -40.297 1.415 24.205 1.00 56.21 206 VAL A O 1
ATOM 1468 N N . LEU A 1 207 ? -39.701 1.840 22.093 1.00 50.65 207 LEU A N 1
ATOM 1469 C CA . LEU A 1 207 ? -38.283 1.863 22.407 1.00 52.02 207 LEU A CA 1
ATOM 1470 C C . LEU A 1 207 ? -37.944 2.972 23.420 1.00 50.91 207 LEU A C 1
ATOM 1471 O O . LEU A 1 207 ? -37.209 2.728 24.396 1.00 49.50 207 LEU A O 1
ATOM 1476 N N . LEU A 1 208 ? -38.499 4.166 23.213 1.00 52.12 208 LEU A N 1
ATOM 1477 C CA . LEU A 1 208 ? -38.230 5.306 24.123 1.00 56.41 208 LEU A CA 1
ATOM 1478 C C . LEU A 1 208 ? -38.825 5.057 25.506 1.00 58.82 208 LEU A C 1
ATOM 1479 O O . LEU A 1 208 ? -38.123 5.187 26.505 1.00 60.85 208 LEU A O 1
ATOM 1484 N N . GLU A 1 209 ? -40.082 4.618 25.541 1.00 61.75 209 GLU A N 1
ATOM 1485 C CA . GLU A 1 209 ? -40.775 4.190 26.770 1.00 65.19 209 GLU A CA 1
ATOM 1486 C C . GLU A 1 209 ? -39.991 3.166 27.608 1.00 64.93 209 GLU A C 1
ATOM 1487 O O . GLU A 1 209 ? -39.954 3.255 28.831 1.00 68.38 209 GLU A O 1
ATOM 1493 N N . VAL A 1 210 ? -39.352 2.205 26.956 1.00 61.45 210 VAL A N 1
ATOM 1494 C CA . VAL A 1 210 ? -38.696 1.105 27.658 1.00 61.17 210 VAL A CA 1
ATOM 1495 C C . VAL A 1 210 ? -37.263 1.417 28.056 1.00 58.56 210 VAL A C 1
ATOM 1496 O O . VAL A 1 210 ? -36.632 0.646 28.809 1.00 55.76 210 VAL A O 1
ATOM 1500 N N . SER A 1 211 ? -36.716 2.502 27.527 1.00 57.86 211 SER A N 1
ATOM 1501 C CA . SER A 1 211 ? -35.280 2.726 27.631 1.00 61.57 211 SER A CA 1
ATOM 1502 C C . SER A 1 211 ? -34.800 2.832 29.056 1.00 60.74 211 SER A C 1
ATOM 1503 O O . SER A 1 211 ? -33.658 2.438 29.336 1.00 60.19 211 SER A O 1
ATOM 1506 N N . ASP A 1 212 ? -35.668 3.328 29.947 1.00 64.41 212 ASP A N 1
ATOM 1507 C CA . ASP A 1 212 ? -35.308 3.472 31.361 1.00 73.43 212 ASP A CA 1
ATOM 1508 C C . ASP A 1 212 ? -34.986 2.124 31.983 1.00 71.74 212 ASP A C 1
ATOM 1509 O O . ASP A 1 212 ? -34.008 2.016 32.707 1.00 75.25 212 ASP A O 1
ATOM 1514 N N . GLN A 1 213 ? -35.769 1.092 31.672 1.00 69.01 213 GLN A N 1
ATOM 1515 C CA . GLN A 1 213 ? -35.470 -0.252 32.190 1.00 70.36 213 GLN A CA 1
ATOM 1516 C C . GLN A 1 213 ? -34.546 -1.125 31.303 1.00 65.95 213 GLN A C 1
ATOM 1517 O O . GLN A 1 213 ? -33.839 -1.989 31.827 1.00 64.00 213 GLN A O 1
ATOM 1523 N N . ALA A 1 214 ? -34.509 -0.887 29.989 1.00 63.45 214 ALA A N 1
ATOM 1524 C CA . ALA A 1 214 ? -33.736 -1.756 29.082 1.00 59.16 214 ALA A CA 1
ATOM 1525 C C . ALA A 1 214 ? -32.218 -1.538 29.089 1.00 58.89 214 ALA A C 1
ATOM 1526 O O . ALA A 1 214 ? -31.464 -2.463 28.801 1.00 61.89 214 ALA A O 1
ATOM 1528 N N . PHE A 1 215 ? -31.762 -0.336 29.426 1.00 58.41 215 PHE A N 1
ATOM 1529 C CA . PHE A 1 215 ? -30.355 0.006 29.313 1.00 56.08 215 PHE A CA 1
ATOM 1530 C C . PHE A 1 215 ? -29.811 0.492 30.642 1.00 58.20 215 PHE A C 1
ATOM 1531 O O . PHE A 1 215 ? -30.471 1.270 31.311 1.00 62.07 215 PHE A O 1
ATOM 1539 N N . GLU A 1 216 ? -28.596 0.100 31.006 1.00 59.82 216 GLU A N 1
ATOM 1540 C CA . GLU A 1 216 ? -27.988 0.618 32.258 1.00 68.65 216 GLU A CA 1
ATOM 1541 C C . GLU A 1 216 ? -27.722 2.132 32.142 1.00 68.20 216 GLU A C 1
ATOM 1542 O O . GLU A 1 216 ? -27.362 2.605 31.079 1.00 62.77 216 GLU A O 1
ATOM 1548 N N . PRO A 1 217 ? -27.928 2.897 33.228 1.00 75.33 217 PRO A N 1
ATOM 1549 C CA . PRO A 1 217 ? -27.756 4.373 33.105 1.00 74.40 217 PRO A CA 1
ATOM 1550 C C . PRO A 1 217 ? -26.302 4.829 32.850 1.00 69.68 217 PRO A C 1
ATOM 1551 O O . PRO A 1 217 ? -25.357 4.110 33.165 1.00 66.92 217 PRO A O 1
ATOM 1555 N N . GLU A 1 218 ? -26.137 6.001 32.258 1.00 70.35 218 GLU A N 1
ATOM 1556 C CA . GLU A 1 218 ? -24.799 6.556 32.014 1.00 77.51 218 GLU A CA 1
ATOM 1557 C C . GLU A 1 218 ? -24.155 6.930 33.371 1.00 80.81 218 GLU A C 1
ATOM 1558 O O . GLU A 1 218 ? -24.869 7.246 34.318 1.00 83.75 218 GLU A O 1
ATOM 1564 N N . LEU A 1 219 ? -22.828 6.825 33.490 1.00 86.09 219 LEU A N 1
ATOM 1565 C CA . LEU A 1 219 ? -22.129 7.038 34.787 1.00 87.98 219 LEU A CA 1
ATOM 1566 C C . LEU A 1 219 ? -22.204 8.507 35.253 1.00 88.67 219 LEU A C 1
ATOM 1567 O O . LEU A 1 219 ? -22.150 9.404 34.422 1.00 88.22 219 LEU A O 1
ATOM 1569 N N . GLU A 1 220 ? -22.330 8.742 36.566 1.00 94.95 220 GLU A N 1
ATOM 1570 C CA . GLU A 1 220 ? -22.541 10.104 37.133 1.00 101.70 220 GLU A CA 1
ATOM 1571 C C . GLU A 1 220 ? -21.256 10.762 37.673 1.00 104.57 220 GLU A C 1
ATOM 1572 O O . GLU A 1 220 ? -20.583 10.197 38.537 1.00 114.22 220 GLU A O 1
ATOM 1574 N N . HIS A 1 221 ? -20.951 11.973 37.196 1.00 101.73 221 HIS A N 1
ATOM 1575 C CA . HIS A 1 221 ? -19.660 12.638 37.463 1.00 104.55 221 HIS A CA 1
ATOM 1576 C C . HIS A 1 221 ? -19.793 13.871 38.383 1.00 98.14 221 HIS A C 1
ATOM 1577 O O . HIS A 1 221 ? -19.780 15.017 37.904 1.00 92.14 221 HIS A O 1
ATOM 1584 N N . HIS A 1 222 ? -19.911 13.612 39.694 1.00 95.30 222 HIS A N 1
ATOM 1585 C CA A HIS A 1 222 ? -20.077 14.654 40.712 0.50 90.72 222 HIS A CA 1
ATOM 1586 C CA B HIS A 1 222 ? -20.084 14.657 40.718 0.50 94.60 222 HIS A CA 1
ATOM 1587 C C . HIS A 1 222 ? -19.502 14.179 42.049 1.00 94.75 222 HIS A C 1
ATOM 1588 O O . HIS A 1 222 ? -20.091 13.346 42.708 1.00 97.36 222 HIS A O 1
ATOM 1601 N N . HIS A 1 223 ? -18.344 14.722 42.439 1.00 97.82 223 HIS A N 1
ATOM 1602 C CA . HIS A 1 223 ? -17.651 14.351 43.675 1.00 104.21 223 HIS A CA 1
ATOM 1603 C C . HIS A 1 223 ? -17.030 15.673 44.189 1.00 106.30 223 HIS A C 1
ATOM 1604 O O . HIS A 1 223 ? -15.812 15.806 44.214 1.00 110.82 223 HIS A O 1
ATOM 1611 N N . HIS A 1 224 ? -17.845 16.628 44.602 1.00 104.24 224 HIS A N 1
ATOM 1612 C CA . HIS A 1 224 ? -17.310 17.886 45.081 1.00 100.80 224 HIS A CA 1
ATOM 1613 C C . HIS A 1 224 ? -17.315 17.974 46.581 1.00 104.31 224 HIS A C 1
ATOM 1614 O O . HIS A 1 224 ? -17.590 19.037 47.122 1.00 107.34 224 HIS A O 1
#

B-factor: mean 61.3, std 15.85, range [36.43, 117.58]

Organism: Saccharomyces cerevisiae (strain ATCC 204508 / S288c) (NCBI:txid559292)

CATH classification: 1.10.555.10

Sequence (206 aa):
FKTFGVPLESLIEEFEQDMVPAIVRQCIYVIDKFGLDQEGIYRKSANVLDVSKLKEEIDKDPANISMILPSKPHSDSDIYLVGSLLKTFFASLPDSVLPKKALSSEIKVCLQIEDPTTRKNFMHGLIYNLPDAQYWTLRALVFHLKRVLAHEAQNRMNLRALCIIWGPTIAPANPDDANDVNFQIMAMEVLLEVSDQAFEPELEHHHHH

GO terms:
  GO:0070273 phosphatidylinositol-4-phosphate binding (F, IDA)
  GO:0080025 phosphatidylinositol-3,5-bisphosphate binding (F, IDA)
  GO:0005096 GTPase activator activity (F, IDA)
  GO:0005546 phosphatidylinositol-4,5-bisphosphate binding (F, IDA)
  GO:0005933 cellular bud (C, IDA)
  GO:0030479 actin cortical patch (C, IDA)
  GO:0032266 phosphatidylinositol-3-phosphate binding (F, IDA)
  GO:0010314 phosphatidylinositol-5-phosphate binding (F, IDA)
  GO:0005096 GTPase activator activity (F, IGI)
  GO:0006970 response to osmotic stress (P, IGI)
  GO:0070273 phosphatidylinositol-4-phosphate binding (F, IMP)
  GO:0080025 phosphatidylinositol-3,5-bisphosphate binding (F, IMP)
  GO:0043332 mating projection tip (C, HDA)
  GO:0005628 prospore membrane (C, HDA)
  GO:0010447 response to acidic pH (P, IMP)
  GO:0010508 positive regulation of autophagy (P, IMP)
  GO:0032266 phosphatidylinositol-3-phosphate binding (F, IMP)
  GO:0010314 phosphatidylinositol-5-phosphate binding (F, IMP)
  GO:0030036 actin cytoskeleton organization (P, IMP)
  GO:0042802 identical protein binding (F, IPI)

Solvent-accessible surface area: 10472 Å² total; per-residue (Å²): 121,96,11,8,45,34,65,5,98,58,32,25,159,95,42,106,61,67,1,3,38,4,0,94,34,0,12,103,0,0,33,123,100,2,21,75,27,112,11,0,2,115,102,80,13,83,113,131,63,15,41,134,12,55,107,68,0,29,102,66,71,69,38,33,66,83,2,83,27,86,98,133,58,52,95,73,50,6,34,29,4,0,10,0,0,35,36,1,2,67,31,16,85,67,23,2,0,23,155,88,26,10,73,68,0,70,78,0,43,121,36,118,78,82,94,72,44,17,73,70,0,54,30,22,0,166,116,15,82,81,4,15,22,64,0,0,26,2,1,1,24,0,1,56,66,0,39,86,58,78,88,88,0,102,0,69,76,117,15,0,0,98,30,0,0,66,18,0,2,7,47,20,72,108,68,92,133,43,98,74,12,23,13,47,0,2,37,11,0,7,100,0,0,109,83,7,6,88,111,82,85,93,166,134,169,189

Nearest PDB structures (foldseek):
  5my3-assembly1_A  TM=1.005E+00  e=1.946E-31  Saccharomyces cerevisiae S288C
  3byi-assembly1_A  TM=8.949E-01  e=6.174E-12  Homo sapiens
  2osa-assembly1_A  TM=8.631E-01  e=1.037E-10  Homo sapiens
  5jd0-assembly2_B  TM=9.022E-01  e=5.761E-09  Homo sapiens
  5hpy-assembly2_D  TM=8.811E-01  e=5.761E-09  Homo sapiens